Protein AF-A0A7W1GEX9-F1 (afdb_monomer_lite)

Foldseek 3Di:
DDDDDDDDPPPPPPPPVVVVVVVVVVVVVVVVVVVVVVVVVVVVVVVQQAQADPPVVVLVLQLVVCVVPVFGDQAQVRSCVPRVVVQQVVQADPVRQWGHQNRNQKIKGKHWDDDPDCVPDPDATWMKMWIAGHDPCSQVAWIKIWIRGNVDIKIWIAGHDDPVRCVVCPRDHDPVSCVVRVIDIDPPPDPPPPPPPPPDDPDDDDD

Structure (mmCIF, N/CA/C/O backbone):
data_AF-A0A7W1GEX9-F1
#
_entry.id   AF-A0A7W1GEX9-F1
#
loop_
_atom_site.group_PDB
_atom_site.id
_atom_site.type_symbol
_atom_site.label_atom_id
_atom_site.label_alt_id
_atom_site.label_comp_id
_atom_site.label_asym_id
_atom_site.label_entity_id
_atom_site.label_seq_id
_atom_site.pdbx_PDB_ins_code
_atom_site.Cartn_x
_atom_site.Cartn_y
_atom_site.Cartn_z
_atom_site.occupancy
_atom_site.B_iso_or_equiv
_atom_site.auth_seq_id
_atom_site.auth_comp_id
_atom_site.auth_asym_id
_atom_site.auth_atom_id
_atom_site.pdbx_PDB_model_num
ATOM 1 N N . MET A 1 1 ? 51.020 12.427 -91.783 1.00 45.44 1 MET A N 1
ATOM 2 C CA . MET A 1 1 ? 50.507 13.453 -90.849 1.00 45.44 1 MET A CA 1
ATOM 3 C C . MET A 1 1 ? 49.780 12.719 -89.737 1.00 45.44 1 MET A C 1
ATOM 5 O O . MET A 1 1 ? 48.832 12.004 -90.024 1.00 45.44 1 MET A O 1
ATOM 9 N N . LYS A 1 2 ? 50.340 12.752 -88.526 1.00 46.44 2 LYS A N 1
ATOM 10 C CA . LYS A 1 2 ? 50.066 11.820 -87.428 1.00 46.44 2 LYS A CA 1
ATOM 11 C C . LYS A 1 2 ? 49.618 12.657 -86.228 1.00 46.44 2 LYS A C 1
ATOM 13 O O . LYS A 1 2 ? 50.448 13.365 -85.677 1.00 46.44 2 LYS A O 1
ATOM 18 N N . ASN A 1 3 ? 48.337 12.610 -85.871 1.00 50.00 3 ASN A N 1
ATOM 19 C CA . ASN A 1 3 ? 47.807 13.290 -84.687 1.00 50.00 3 ASN A CA 1
ATOM 20 C C . ASN A 1 3 ? 47.161 12.243 -83.771 1.00 50.00 3 ASN A C 1
ATOM 22 O O . ASN A 1 3 ? 45.967 11.975 -83.853 1.00 50.00 3 ASN A O 1
ATOM 26 N N . GLU A 1 4 ? 47.988 11.623 -82.929 1.00 52.72 4 GLU A N 1
ATOM 27 C CA . GLU A 1 4 ? 47.555 10.821 -81.782 1.00 52.72 4 GLU A CA 1
ATOM 28 C C . GLU A 1 4 ? 47.124 11.779 -80.660 1.00 52.72 4 GLU A C 1
ATOM 30 O O . GLU A 1 4 ? 47.953 12.456 -80.053 1.00 52.72 4 GLU A O 1
ATOM 35 N N . GLN A 1 5 ? 45.820 11.865 -80.390 1.00 55.62 5 GLN A N 1
ATOM 36 C CA . GLN A 1 5 ? 45.303 12.497 -79.177 1.00 55.62 5 GLN A CA 1
ATOM 37 C C . GLN A 1 5 ? 45.301 11.469 -78.043 1.00 55.62 5 GLN A C 1
ATOM 39 O O . GLN A 1 5 ? 44.441 10.595 -77.976 1.00 55.62 5 GLN A O 1
ATOM 44 N N . ALA A 1 6 ? 46.270 11.581 -77.135 1.00 50.59 6 ALA A N 1
ATOM 45 C CA . ALA A 1 6 ? 46.283 10.834 -75.886 1.00 50.59 6 ALA A CA 1
ATOM 46 C C . ALA A 1 6 ? 45.314 11.484 -74.881 1.00 50.59 6 ALA A C 1
ATOM 48 O O . ALA A 1 6 ? 45.614 12.513 -74.274 1.00 50.59 6 ALA A O 1
ATOM 49 N N . SER A 1 7 ? 44.139 10.880 -74.694 1.00 52.38 7 SER A N 1
ATOM 50 C CA . SER A 1 7 ? 43.200 11.243 -73.631 1.00 52.38 7 SER A CA 1
ATOM 51 C C . SER A 1 7 ? 43.713 10.725 -72.283 1.00 52.38 7 SER A C 1
ATOM 53 O O . SER A 1 7 ? 43.558 9.551 -71.946 1.00 52.38 7 SER A O 1
ATOM 55 N N . ASN A 1 8 ? 44.340 11.601 -71.501 1.00 48.09 8 ASN A N 1
ATOM 56 C CA . ASN A 1 8 ? 44.839 11.283 -70.167 1.00 48.09 8 ASN A CA 1
ATOM 57 C C . ASN A 1 8 ? 43.752 11.552 -69.109 1.00 48.09 8 ASN A C 1
ATOM 59 O O . ASN A 1 8 ? 43.730 12.598 -68.459 1.00 48.09 8 ASN A O 1
ATOM 63 N N . THR A 1 9 ? 42.810 10.621 -68.938 1.00 54.44 9 THR A N 1
ATOM 64 C CA . THR A 1 9 ? 41.883 10.632 -67.795 1.00 54.44 9 THR A CA 1
ATOM 65 C C . THR A 1 9 ? 42.590 10.092 -66.559 1.00 54.44 9 THR A C 1
ATOM 67 O O . THR A 1 9 ? 42.578 8.895 -66.274 1.00 54.44 9 THR A O 1
ATOM 70 N N . SER A 1 10 ? 43.199 10.997 -65.795 1.00 54.69 10 SER A N 1
ATOM 71 C CA . SER A 1 10 ? 43.702 10.695 -64.459 1.00 5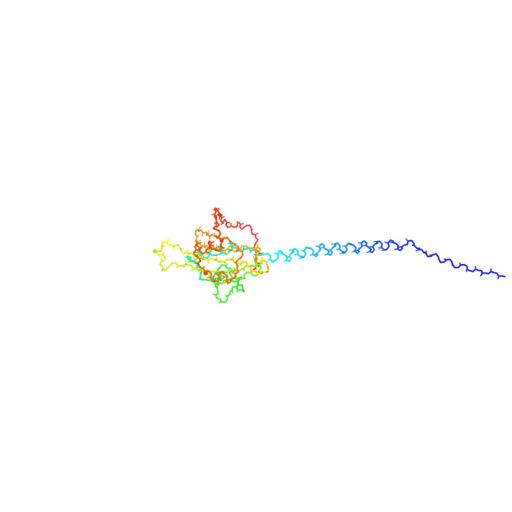4.69 10 SER A CA 1
ATOM 72 C C . SER A 1 10 ? 42.527 10.486 -63.493 1.00 54.69 10 SER A C 1
ATOM 74 O O . SER A 1 10 ? 41.961 11.409 -62.908 1.00 54.69 10 SER A O 1
ATOM 76 N N . THR A 1 11 ? 42.127 9.230 -63.297 1.00 53.31 11 THR A N 1
ATOM 77 C CA . THR A 1 11 ? 41.242 8.851 -62.189 1.00 53.31 11 THR A CA 1
ATOM 78 C C . THR A 1 11 ? 41.937 9.141 -60.860 1.00 53.31 11 THR A C 1
ATOM 80 O O . THR A 1 11 ? 42.777 8.373 -60.388 1.00 53.31 11 THR A O 1
ATOM 83 N N . ARG A 1 12 ? 41.560 10.262 -60.239 1.00 52.25 12 ARG A N 1
ATOM 84 C CA . ARG A 1 12 ? 41.945 10.701 -58.892 1.00 52.25 12 ARG A CA 1
ATOM 85 C C . ARG A 1 12 ? 41.415 9.704 -57.846 1.00 52.25 12 ARG A C 1
ATOM 87 O O . ARG A 1 12 ? 40.383 9.910 -57.213 1.00 52.25 12 ARG A O 1
ATOM 94 N N . ARG A 1 13 ? 42.125 8.585 -57.672 1.00 53.41 13 ARG A N 1
ATOM 95 C CA . ARG A 1 13 ? 41.776 7.448 -56.791 1.00 53.41 13 ARG A CA 1
ATOM 96 C C . ARG A 1 13 ? 42.043 7.696 -55.292 1.00 53.41 13 ARG A C 1
ATOM 98 O O . ARG A 1 13 ? 41.781 6.817 -54.483 1.00 53.41 13 ARG A O 1
ATOM 105 N N . GLY A 1 14 ? 42.518 8.887 -54.907 1.00 53.44 14 GLY A N 1
ATOM 106 C CA . GLY A 1 14 ? 42.921 9.224 -53.528 1.00 53.44 14 GLY A CA 1
ATOM 107 C C . GLY A 1 14 ? 41.835 9.814 -52.611 1.00 53.44 14 GLY A C 1
ATOM 108 O O . GLY A 1 14 ? 42.092 10.020 -51.429 1.00 53.44 14 GLY A O 1
ATOM 109 N N . GLY A 1 15 ? 40.630 10.105 -53.123 1.00 55.69 15 GLY A N 1
ATOM 110 C CA . GLY A 1 15 ? 39.534 10.708 -52.337 1.00 55.69 15 GLY A CA 1
ATOM 111 C C . GLY A 1 15 ? 38.512 9.716 -51.765 1.00 55.69 15 GLY A C 1
ATOM 112 O O . GLY A 1 15 ? 37.769 10.060 -50.851 1.00 55.69 15 GLY A O 1
ATOM 113 N N . ARG A 1 16 ? 38.469 8.479 -52.278 1.00 56.91 16 ARG A N 1
ATOM 114 C CA . ARG A 1 16 ? 37.399 7.514 -51.967 1.00 56.91 16 ARG A CA 1
ATOM 115 C C . ARG A 1 16 ? 37.537 6.859 -50.592 1.00 56.91 16 ARG A C 1
ATOM 117 O O . ARG A 1 16 ? 36.534 6.710 -49.911 1.00 56.91 16 ARG A O 1
ATOM 124 N N . MET A 1 17 ? 38.758 6.552 -50.142 1.00 61.31 17 MET A N 1
ATOM 125 C CA . MET A 1 17 ? 38.950 5.915 -48.829 1.00 61.31 17 MET A CA 1
ATOM 126 C C . MET A 1 17 ? 38.561 6.839 -47.668 1.00 61.31 17 MET A C 1
ATOM 128 O O . MET A 1 17 ? 37.930 6.392 -46.718 1.00 61.31 17 MET A O 1
ATOM 132 N N . LYS A 1 18 ? 38.850 8.145 -47.769 1.00 66.62 18 LYS A N 1
ATOM 133 C CA . LYS A 1 18 ? 38.492 9.131 -46.733 1.00 66.62 18 LYS A CA 1
ATOM 134 C C . LYS A 1 18 ? 36.977 9.238 -46.535 1.00 66.62 18 LYS A C 1
ATOM 136 O O . LYS A 1 18 ? 36.521 9.380 -45.408 1.00 66.62 18 LYS A O 1
ATOM 141 N N . PHE A 1 19 ? 36.208 9.118 -47.618 1.00 76.69 19 PHE A N 1
ATOM 142 C CA . PHE A 1 19 ? 34.748 9.123 -47.558 1.00 76.69 19 PHE A CA 1
ATOM 143 C C . PHE A 1 19 ? 34.198 7.852 -46.901 1.00 76.69 19 PHE A C 1
ATOM 145 O O . PHE A 1 19 ? 33.299 7.933 -46.072 1.00 76.69 19 PHE A O 1
ATOM 152 N N . THR A 1 20 ? 34.775 6.685 -47.202 1.00 80.69 20 THR A N 1
ATOM 153 C CA . THR A 1 20 ? 34.385 5.421 -46.560 1.00 80.69 20 THR A CA 1
ATOM 154 C C . THR A 1 20 ? 34.684 5.428 -45.060 1.00 80.69 20 THR A C 1
ATOM 156 O O . THR A 1 20 ? 33.835 5.014 -44.278 1.00 80.69 20 THR A O 1
ATOM 159 N N . PHE A 1 21 ? 35.837 5.959 -44.636 1.00 85.81 21 PHE A N 1
ATOM 160 C CA . PHE A 1 21 ? 36.149 6.119 -43.209 1.00 85.81 21 PHE A CA 1
ATOM 161 C C . PHE A 1 21 ? 35.215 7.113 -42.514 1.00 85.81 21 PHE A C 1
ATOM 163 O O . PHE A 1 21 ? 34.773 6.844 -41.401 1.00 85.81 21 PHE A O 1
ATOM 170 N N . ALA A 1 22 ? 34.866 8.223 -43.173 1.00 86.44 22 ALA A N 1
ATOM 171 C CA . ALA A 1 22 ? 33.890 9.170 -42.639 1.00 86.44 22 ALA A CA 1
ATOM 172 C C . ALA A 1 22 ? 32.504 8.522 -42.475 1.00 86.44 22 ALA A C 1
ATOM 174 O O . ALA A 1 22 ? 31.898 8.626 -41.412 1.00 86.44 22 ALA A O 1
ATOM 175 N N . ALA A 1 23 ? 32.031 7.787 -43.486 1.00 87.31 23 ALA A N 1
ATOM 176 C CA . ALA A 1 23 ? 30.763 7.063 -43.421 1.00 87.31 23 ALA A CA 1
ATOM 177 C C . ALA A 1 23 ? 30.764 5.979 -42.328 1.00 87.31 23 ALA A C 1
ATOM 179 O O . ALA A 1 23 ? 29.768 5.808 -41.623 1.00 87.31 23 ALA A O 1
ATOM 180 N N . LEU A 1 24 ? 31.888 5.280 -42.144 1.00 91.44 24 LEU A N 1
ATOM 181 C CA . LEU A 1 24 ? 32.047 4.265 -41.105 1.00 91.44 24 LEU A CA 1
ATOM 182 C C . LEU A 1 24 ? 32.060 4.884 -39.702 1.00 91.44 24 LEU A C 1
ATOM 184 O O . LEU A 1 24 ? 31.381 4.376 -38.814 1.00 91.44 24 LEU A O 1
ATOM 188 N N . ALA A 1 25 ? 32.751 6.010 -39.510 1.00 90.44 25 ALA A N 1
ATOM 189 C CA . ALA A 1 25 ? 32.760 6.734 -38.240 1.00 90.44 25 ALA A CA 1
ATOM 190 C C . ALA A 1 25 ? 31.362 7.249 -37.865 1.00 90.44 25 ALA A C 1
ATOM 192 O O . ALA A 1 25 ? 30.933 7.094 -36.724 1.00 90.44 25 ALA A O 1
ATOM 193 N N . VAL A 1 26 ? 30.618 7.799 -38.830 1.00 94.12 26 VAL A N 1
ATOM 194 C CA . VAL A 1 26 ? 29.232 8.244 -38.612 1.00 94.12 26 VAL A CA 1
ATOM 195 C C . VAL A 1 26 ? 28.320 7.064 -38.274 1.00 94.12 26 VAL A C 1
ATOM 197 O O . VAL A 1 26 ? 27.537 7.148 -37.332 1.00 94.12 26 VAL A O 1
ATOM 200 N N . SER A 1 27 ? 28.453 5.944 -38.989 1.00 93.00 27 SER A N 1
ATOM 201 C CA . SER A 1 27 ? 27.667 4.733 -38.714 1.00 93.00 27 SER A CA 1
ATOM 202 C C . SER A 1 27 ? 27.960 4.174 -37.321 1.00 93.00 27 SER A C 1
ATOM 204 O O . SER A 1 27 ? 27.042 3.791 -36.599 1.00 93.00 27 SER A O 1
ATOM 206 N N . PHE A 1 28 ? 29.231 4.180 -36.912 1.00 95.81 28 PHE A N 1
ATOM 207 C CA . PHE A 1 28 ? 29.639 3.754 -35.578 1.00 95.81 28 PHE A CA 1
ATOM 208 C C . PHE A 1 28 ? 29.082 4.678 -34.490 1.00 95.81 28 PHE A C 1
ATOM 210 O O . PHE A 1 28 ? 28.542 4.196 -33.499 1.00 95.81 28 PHE A O 1
ATOM 217 N N . LEU A 1 29 ? 29.137 5.998 -34.691 1.00 95.38 29 LEU A N 1
ATOM 218 C CA . LEU A 1 29 ? 28.550 6.959 -33.756 1.00 95.38 29 LEU A CA 1
ATOM 219 C C . LEU A 1 29 ? 27.041 6.750 -33.605 1.00 95.38 29 LEU A C 1
ATOM 221 O O . LEU A 1 29 ? 26.552 6.691 -32.480 1.00 95.38 29 LEU A O 1
ATOM 225 N N . LEU A 1 30 ? 26.310 6.578 -34.710 1.00 95.25 30 LEU A N 1
ATOM 226 C CA . LEU A 1 30 ? 24.872 6.294 -34.668 1.00 95.25 30 LEU A CA 1
ATOM 227 C C . LEU A 1 30 ? 24.565 5.001 -33.906 1.00 95.25 30 LEU A C 1
ATOM 229 O O . LEU A 1 30 ? 23.626 4.979 -33.113 1.00 95.25 30 LEU A O 1
ATOM 233 N N . LEU A 1 31 ? 25.371 3.953 -34.094 1.00 95.12 31 LEU A N 1
ATOM 234 C CA . LEU A 1 31 ? 25.230 2.703 -33.349 1.00 95.12 31 LEU A CA 1
ATOM 235 C C . LEU A 1 31 ? 25.451 2.918 -31.845 1.00 95.12 31 LEU A C 1
ATOM 237 O O . LEU A 1 31 ? 24.638 2.468 -31.041 1.00 95.12 31 LEU A O 1
ATOM 241 N N . VAL A 1 32 ? 26.501 3.646 -31.456 1.00 95.25 32 VAL A N 1
ATOM 242 C CA . VAL A 1 32 ? 26.771 3.965 -30.045 1.00 95.25 32 VAL A CA 1
ATOM 243 C C . VAL A 1 32 ? 25.613 4.758 -29.434 1.00 95.25 32 VAL A C 1
ATOM 245 O O . VAL A 1 32 ? 25.130 4.397 -28.360 1.00 95.25 32 VAL A O 1
ATOM 248 N N . PHE A 1 33 ? 25.107 5.783 -30.127 1.00 94.38 33 PHE A N 1
ATOM 249 C CA . PHE A 1 33 ? 23.947 6.548 -29.663 1.00 94.38 33 PHE A CA 1
ATOM 250 C C . PHE A 1 33 ? 22.692 5.682 -29.533 1.00 94.38 33 PHE A C 1
ATOM 252 O O . PHE A 1 33 ? 21.990 5.788 -28.529 1.00 94.38 33 PHE A O 1
ATOM 259 N N . ALA A 1 34 ? 22.428 4.799 -30.499 1.00 92.06 34 ALA A N 1
ATOM 260 C CA . ALA A 1 34 ? 21.289 3.888 -30.448 1.00 92.06 34 ALA A CA 1
ATOM 261 C C . ALA A 1 34 ? 21.385 2.914 -29.264 1.00 92.06 34 ALA A C 1
ATOM 263 O O . ALA A 1 34 ? 20.391 2.703 -28.574 1.00 92.06 34 ALA A O 1
ATOM 264 N N . VAL A 1 35 ? 22.573 2.367 -28.983 1.00 91.69 35 VAL A N 1
ATOM 265 C CA . VAL A 1 35 ? 22.795 1.461 -27.843 1.00 91.69 35 VAL A CA 1
ATOM 266 C C . VAL A 1 35 ? 22.613 2.189 -26.511 1.00 91.69 35 VAL A C 1
ATOM 268 O O . VAL A 1 35 ? 21.918 1.679 -25.632 1.00 91.69 35 VAL A O 1
ATOM 271 N N . ILE A 1 36 ? 23.184 3.389 -26.360 1.00 90.94 36 ILE A N 1
ATOM 272 C CA . ILE A 1 36 ? 23.016 4.201 -25.144 1.00 90.94 36 ILE A CA 1
ATOM 273 C C . ILE A 1 36 ? 21.537 4.543 -24.940 1.00 90.94 36 ILE A C 1
ATOM 275 O O . ILE A 1 36 ? 21.015 4.385 -23.837 1.00 90.94 36 ILE A O 1
ATOM 279 N N . TYR A 1 37 ? 20.845 4.959 -26.003 1.00 90.12 37 TYR A N 1
ATOM 280 C CA . TYR A 1 37 ? 19.427 5.295 -25.941 1.00 90.12 37 TYR A CA 1
ATOM 281 C C . TYR A 1 37 ? 18.558 4.078 -25.602 1.00 90.12 37 TYR A C 1
ATOM 283 O O . TYR A 1 37 ? 17.702 4.167 -24.725 1.00 90.12 37 TYR A O 1
ATOM 291 N N . ALA A 1 38 ? 18.807 2.926 -26.232 1.00 84.25 38 ALA A N 1
ATOM 292 C CA . ALA A 1 38 ? 18.082 1.690 -25.952 1.00 84.25 38 ALA A CA 1
ATOM 293 C C . ALA A 1 38 ? 18.290 1.215 -24.504 1.00 84.25 38 ALA A C 1
ATOM 295 O O . ALA A 1 38 ? 17.323 0.835 -23.848 1.00 84.25 38 ALA A O 1
ATOM 296 N N . SER A 1 39 ? 19.521 1.296 -23.987 1.00 83.69 39 SER A N 1
ATOM 297 C CA . SER A 1 39 ? 19.856 0.956 -22.595 1.00 83.69 39 SER A CA 1
ATOM 298 C C . SER A 1 39 ? 19.200 1.903 -21.583 1.00 83.69 39 SER A C 1
ATOM 300 O O . SER A 1 39 ? 18.666 1.483 -20.554 1.00 83.69 39 SER A O 1
ATOM 302 N N . TRP A 1 40 ? 19.177 3.201 -21.886 1.00 82.00 40 TRP A N 1
ATOM 303 C CA . TRP A 1 40 ? 18.502 4.180 -21.041 1.00 82.00 40 TRP A CA 1
ATOM 304 C C . TRP A 1 40 ? 16.982 3.980 -21.042 1.00 82.00 40 TRP A C 1
ATOM 306 O O . TRP A 1 40 ? 16.343 4.029 -19.988 1.00 82.00 40 TRP A O 1
ATOM 316 N N . GLN A 1 41 ? 16.404 3.687 -22.209 1.00 80.94 41 GLN A N 1
ATOM 317 C CA . GLN A 1 41 ? 14.974 3.432 -22.348 1.00 80.94 41 GLN A CA 1
ATOM 318 C C . GLN A 1 41 ? 14.551 2.128 -21.655 1.00 80.94 41 GLN A C 1
ATOM 320 O O . GLN A 1 41 ? 13.514 2.108 -20.991 1.00 80.94 41 GLN A O 1
ATOM 325 N N . SER A 1 42 ? 15.349 1.058 -21.752 1.00 71.81 42 SER A N 1
ATOM 326 C CA . SER A 1 42 ? 15.080 -0.199 -21.041 1.00 71.81 42 SER A CA 1
ATOM 327 C C . SER A 1 42 ? 15.218 -0.040 -19.527 1.00 71.81 42 SER A C 1
ATOM 329 O O . SER A 1 42 ? 14.406 -0.596 -18.785 1.00 71.81 42 SER A O 1
ATOM 331 N N . SER A 1 43 ? 16.172 0.772 -19.062 1.00 70.81 43 SER A N 1
ATOM 332 C CA . SER A 1 43 ? 16.311 1.102 -17.639 1.00 70.81 43 SER A CA 1
ATOM 333 C C . SER A 1 43 ? 15.081 1.851 -17.123 1.00 70.81 43 SER A C 1
ATOM 335 O O . SER A 1 43 ? 14.505 1.445 -16.119 1.00 70.81 43 SER A O 1
ATOM 337 N N . ARG A 1 44 ? 14.587 2.857 -17.859 1.00 71.19 44 ARG A N 1
ATOM 338 C CA . ARG A 1 44 ? 13.350 3.574 -17.491 1.00 71.19 44 ARG A CA 1
ATOM 339 C C . ARG A 1 44 ? 12.116 2.678 -17.481 1.00 71.19 44 ARG A C 1
ATOM 341 O O . ARG A 1 44 ? 11.280 2.803 -16.591 1.00 71.19 44 ARG A O 1
ATOM 348 N N . ALA A 1 45 ? 11.999 1.775 -18.452 1.00 65.81 45 ALA A N 1
ATOM 349 C CA . ALA A 1 45 ? 10.913 0.799 -18.476 1.00 65.81 45 ALA A CA 1
ATOM 350 C C . ALA A 1 45 ? 10.997 -0.168 -17.280 1.00 65.81 45 ALA A C 1
ATOM 352 O O . ALA A 1 45 ? 9.981 -0.514 -16.685 1.00 65.81 45 ALA A O 1
ATOM 353 N N . SER A 1 46 ? 12.213 -0.556 -16.888 1.00 61.34 46 SER A N 1
ATOM 354 C CA . SER A 1 46 ? 12.449 -1.438 -15.741 1.00 61.34 46 SER A CA 1
ATOM 355 C C . SER A 1 46 ? 12.139 -0.755 -14.409 1.00 61.34 46 SER A C 1
ATOM 357 O O . SER A 1 46 ? 11.581 -1.401 -13.522 1.00 61.34 46 SER A O 1
ATOM 359 N N . GLU A 1 47 ? 12.463 0.535 -14.280 1.00 64.81 47 GLU A N 1
ATOM 360 C CA . GLU A 1 47 ? 12.149 1.361 -13.108 1.00 64.81 47 GLU A CA 1
ATOM 361 C C . GLU A 1 47 ? 10.644 1.621 -12.965 1.00 64.81 47 GLU A C 1
ATOM 363 O O . GLU A 1 47 ? 10.121 1.546 -11.857 1.00 64.81 47 GLU A O 1
ATOM 368 N N . ALA A 1 48 ? 9.926 1.855 -14.069 1.00 62.72 48 ALA A N 1
ATOM 369 C CA . ALA A 1 48 ? 8.476 2.080 -14.046 1.00 62.72 48 ALA A CA 1
ATOM 370 C C . ALA A 1 48 ? 7.676 0.856 -13.556 1.00 62.72 48 ALA A C 1
ATOM 372 O O . ALA A 1 48 ? 6.576 0.998 -13.025 1.00 62.72 48 ALA A O 1
ATOM 373 N N . ASN A 1 49 ? 8.238 -0.343 -13.715 1.00 66.56 49 ASN A N 1
ATOM 374 C CA . ASN A 1 49 ? 7.619 -1.596 -13.288 1.00 66.56 49 ASN A CA 1
ATOM 375 C C . ASN A 1 49 ? 8.040 -2.024 -11.878 1.00 66.56 49 ASN A C 1
ATOM 377 O O . ASN A 1 49 ? 7.569 -3.057 -11.400 1.00 66.56 49 ASN A O 1
ATOM 381 N N . LEU A 1 50 ? 8.931 -1.278 -11.211 1.00 69.94 50 LEU A N 1
ATOM 382 C CA . LEU A 1 50 ? 9.285 -1.579 -9.831 1.00 69.94 50 LEU A CA 1
ATOM 383 C C . LEU A 1 50 ? 8.121 -1.188 -8.910 1.00 69.94 50 LEU A C 1
ATOM 385 O O . LEU A 1 50 ? 7.683 -0.036 -8.916 1.00 69.94 50 LEU A O 1
ATOM 389 N N . PRO A 1 51 ? 7.607 -2.125 -8.106 1.00 70.75 51 PRO A N 1
ATOM 390 C CA . PRO A 1 51 ? 6.589 -1.815 -7.118 1.00 70.75 51 PRO A CA 1
ATOM 391 C C . PRO A 1 51 ? 7.177 -0.935 -6.009 1.00 70.75 51 PRO A C 1
ATOM 393 O O . PRO A 1 51 ? 8.043 -1.367 -5.246 1.00 70.75 51 PRO A O 1
ATOM 396 N N . VAL A 1 52 ? 6.670 0.298 -5.898 1.00 73.44 52 VAL A N 1
ATOM 397 C CA . VAL A 1 52 ? 7.068 1.274 -4.871 1.00 73.44 52 VAL A CA 1
ATOM 398 C C . VAL A 1 52 ? 5.934 1.446 -3.857 1.00 73.44 52 VAL A C 1
ATOM 400 O O . VAL A 1 52 ? 4.837 1.877 -4.216 1.00 73.44 52 VAL A O 1
ATOM 403 N N . PRO A 1 53 ? 6.157 1.139 -2.572 1.00 75.94 53 PRO A N 1
ATOM 404 C CA . PRO A 1 53 ? 5.086 1.149 -1.588 1.00 75.94 53 PRO A CA 1
ATOM 405 C C . PRO A 1 53 ? 4.764 2.588 -1.113 1.00 75.94 53 PRO A C 1
ATOM 407 O O . PRO A 1 53 ? 5.553 3.227 -0.424 1.00 75.94 53 PRO A O 1
ATOM 410 N N . ALA A 1 54 ? 3.567 3.111 -1.418 1.00 79.31 54 ALA A N 1
ATOM 411 C CA . ALA A 1 54 ? 3.099 4.464 -1.043 1.00 79.31 54 ALA A CA 1
ATOM 412 C C . ALA A 1 54 ? 2.494 4.552 0.382 1.00 79.31 54 ALA A C 1
ATOM 414 O O . ALA A 1 54 ? 1.446 5.159 0.622 1.00 79.31 54 ALA A O 1
ATOM 415 N N . MET A 1 55 ? 3.151 3.910 1.341 1.00 76.62 55 MET A N 1
ATOM 416 C CA . MET A 1 55 ? 2.562 3.498 2.626 1.00 76.62 55 MET A CA 1
ATOM 417 C C . MET A 1 55 ? 2.448 4.633 3.619 1.00 76.62 55 MET A C 1
ATOM 419 O O . MET A 1 55 ? 1.396 4.854 4.219 1.00 76.62 55 MET A O 1
ATOM 423 N N . GLU A 1 56 ? 3.528 5.397 3.740 1.00 79.94 56 GLU A N 1
ATOM 424 C CA . GLU A 1 56 ? 3.606 6.548 4.630 1.00 79.94 56 GLU A CA 1
ATOM 425 C C . GLU A 1 56 ? 2.543 7.586 4.275 1.00 79.94 56 GLU A C 1
ATOM 427 O O . GLU A 1 56 ? 1.894 8.134 5.161 1.00 79.94 56 GLU A O 1
ATOM 432 N N . GLN A 1 57 ? 2.288 7.793 2.979 1.00 83.25 57 GLN A N 1
ATOM 433 C CA . GLN A 1 57 ? 1.276 8.737 2.507 1.00 83.25 57 GLN A CA 1
ATOM 434 C C . GLN A 1 57 ? -0.142 8.302 2.897 1.00 83.25 57 GLN A C 1
ATOM 436 O O . GLN A 1 57 ? -0.944 9.137 3.317 1.00 83.25 57 GLN A O 1
ATOM 441 N N . ILE A 1 58 ? -0.463 7.008 2.775 1.00 86.56 58 ILE A N 1
ATOM 442 C CA . ILE A 1 58 ? -1.785 6.483 3.143 1.00 86.56 58 ILE A CA 1
ATOM 443 C C . ILE A 1 58 ? -1.964 6.526 4.663 1.00 86.56 58 ILE A C 1
ATOM 445 O O . ILE A 1 58 ? -2.992 7.004 5.146 1.00 86.56 58 ILE A O 1
ATOM 449 N N . ALA A 1 59 ? -0.961 6.089 5.427 1.00 85.75 59 ALA A N 1
ATOM 450 C CA . ALA A 1 59 ? -1.009 6.131 6.885 1.00 85.75 59 ALA A CA 1
ATOM 451 C C . ALA A 1 59 ? -1.131 7.572 7.408 1.00 85.75 59 ALA A C 1
ATOM 453 O O . ALA A 1 59 ? -1.942 7.840 8.300 1.00 85.75 59 ALA A O 1
ATOM 454 N N . LEU A 1 60 ? -0.387 8.514 6.819 1.00 86.81 60 LEU A N 1
ATOM 455 C CA . LEU A 1 60 ? -0.488 9.937 7.135 1.00 86.81 60 LEU A CA 1
ATOM 456 C C . LEU A 1 60 ? -1.887 10.468 6.816 1.00 86.81 60 LEU A C 1
ATOM 458 O O . LEU A 1 60 ? -2.501 11.087 7.679 1.00 86.81 60 LEU A O 1
ATOM 462 N N . ALA A 1 61 ? -2.424 10.171 5.630 1.00 87.12 61 ALA A N 1
ATOM 463 C CA . ALA A 1 61 ? -3.760 10.607 5.236 1.00 87.12 61 ALA A CA 1
ATOM 464 C C . ALA A 1 61 ? -4.842 10.101 6.202 1.00 87.12 61 ALA A C 1
ATOM 466 O O . ALA A 1 61 ? -5.719 10.868 6.603 1.00 87.12 61 ALA A O 1
ATOM 467 N N . LEU A 1 62 ? -4.757 8.840 6.634 1.00 88.75 62 LEU A N 1
ATOM 468 C CA . LEU A 1 62 ? -5.684 8.266 7.612 1.00 88.75 62 LEU A CA 1
ATOM 469 C C . LEU A 1 62 ? -5.580 8.934 8.982 1.00 88.75 62 LEU A C 1
ATOM 471 O O . LEU A 1 62 ? -6.603 9.203 9.613 1.00 88.75 62 LEU A O 1
ATOM 475 N N . ARG A 1 63 ? -4.364 9.249 9.437 1.00 87.38 63 ARG A N 1
ATOM 476 C CA . ARG A 1 63 ? -4.171 10.012 10.676 1.00 87.38 63 ARG A CA 1
ATOM 477 C C . ARG A 1 63 ? -4.715 11.427 10.542 1.00 87.38 63 ARG A C 1
ATOM 479 O O . ARG A 1 63 ? -5.421 11.876 11.437 1.00 87.38 63 ARG A O 1
ATOM 486 N N . THR A 1 64 ? -4.448 12.115 9.435 1.00 87.50 64 THR A N 1
ATOM 487 C CA . THR A 1 64 ? -5.002 13.447 9.158 1.00 87.50 64 THR A CA 1
ATOM 488 C C . THR A 1 64 ? -6.527 13.421 9.181 1.00 87.50 64 THR A C 1
ATOM 490 O O . THR A 1 64 ? -7.138 14.270 9.827 1.00 87.50 64 THR A O 1
ATOM 493 N N . PHE A 1 65 ? -7.145 12.414 8.562 1.00 88.19 65 PHE A N 1
ATOM 494 C CA . PHE A 1 65 ? -8.592 12.223 8.610 1.00 88.19 65 PHE A CA 1
ATOM 495 C C . PHE A 1 65 ? -9.091 12.037 10.050 1.00 88.19 65 PHE A C 1
ATOM 497 O O . PHE A 1 65 ? -10.054 12.686 10.465 1.00 88.19 65 PHE A O 1
ATOM 504 N N . HIS A 1 66 ? -8.411 11.201 10.837 1.00 87.31 66 HIS A N 1
ATOM 505 C CA . HIS A 1 66 ? -8.752 10.992 12.241 1.00 87.31 66 HIS A CA 1
ATOM 506 C C . HIS A 1 66 ? -8.609 12.273 13.069 1.00 87.31 66 HIS A C 1
ATOM 508 O O . HIS A 1 66 ? -9.479 12.580 13.878 1.00 87.31 66 HIS A O 1
ATOM 514 N N . HIS A 1 67 ? -7.553 13.058 12.858 1.00 86.75 67 HIS A N 1
ATOM 515 C CA . HIS A 1 67 ? -7.371 14.341 13.539 1.00 86.75 67 HIS A CA 1
ATOM 516 C C . HIS A 1 67 ? -8.468 15.355 13.192 1.00 86.75 67 HIS A C 1
ATOM 518 O O . HIS A 1 67 ? -8.867 16.126 14.058 1.00 86.75 67 HIS A O 1
ATOM 524 N N . GLN A 1 68 ? -8.976 15.344 11.957 1.00 87.50 68 GLN A N 1
ATOM 525 C CA . GLN A 1 68 ? -10.038 16.256 11.521 1.00 87.50 68 GLN A CA 1
ATOM 526 C C . GLN A 1 68 ? -11.434 15.843 12.004 1.00 87.50 68 GLN A C 1
ATOM 528 O O . GLN A 1 68 ? -12.294 16.699 12.186 1.00 87.50 68 GLN A O 1
ATOM 533 N N . THR A 1 69 ? -11.689 14.543 12.163 1.00 85.44 69 THR A N 1
ATOM 534 C CA . THR A 1 69 ? -13.056 14.012 12.323 1.00 85.44 69 THR A CA 1
ATOM 535 C C . THR A 1 69 ? -13.286 13.262 13.631 1.00 85.44 69 THR A C 1
ATOM 537 O O . THR A 1 69 ? -14.426 12.937 13.953 1.00 85.44 69 THR A O 1
ATOM 540 N N . GLY A 1 70 ? -12.219 12.954 14.370 1.00 83.69 70 GLY A N 1
ATOM 541 C CA . GLY A 1 70 ? -12.262 12.130 15.577 1.00 83.69 70 GLY A CA 1
ATOM 542 C C . GLY A 1 70 ? -12.505 10.639 15.320 1.00 83.69 70 GLY A C 1
ATOM 543 O O . GLY A 1 70 ? -12.679 9.890 16.278 1.00 83.69 70 GLY A O 1
ATOM 544 N N . ARG A 1 71 ? -12.534 10.190 14.057 1.00 87.38 71 ARG A N 1
ATOM 545 C CA . ARG A 1 71 ? -12.732 8.781 13.685 1.00 87.38 71 ARG A CA 1
ATOM 546 C C . ARG A 1 71 ? -11.925 8.390 12.454 1.00 87.38 71 ARG A C 1
ATOM 548 O O . ARG A 1 71 ? -11.500 9.242 11.685 1.00 87.38 71 ARG A O 1
ATOM 555 N N . PHE A 1 72 ? -11.747 7.093 12.230 1.00 89.12 72 PHE A N 1
ATOM 556 C CA . PHE A 1 72 ? -11.241 6.606 10.946 1.00 89.12 72 PHE A CA 1
ATOM 557 C C . PHE A 1 72 ? -12.338 6.653 9.867 1.00 89.12 72 PHE A C 1
ATOM 559 O O . PHE A 1 72 ? -13.532 6.628 10.202 1.00 89.12 72 PHE A O 1
ATOM 566 N N . PRO A 1 73 ? -11.959 6.770 8.581 1.00 89.25 73 PRO A N 1
ATOM 567 C CA . PRO A 1 73 ? -12.928 6.727 7.494 1.00 89.25 73 PRO A CA 1
ATOM 568 C C . PRO A 1 73 ? -13.550 5.330 7.390 1.00 89.25 73 PRO A C 1
ATOM 570 O O . PRO A 1 73 ? -12.933 4.350 7.806 1.00 89.25 73 PRO A O 1
ATOM 573 N N . SER A 1 74 ? -14.760 5.217 6.843 1.00 87.12 74 SER A N 1
ATOM 574 C CA . SER A 1 74 ? -15.373 3.902 6.583 1.00 87.12 74 SER A CA 1
ATOM 575 C C . SER A 1 74 ? -14.717 3.168 5.412 1.00 87.12 74 SER A C 1
ATOM 577 O O . SER A 1 74 ? -14.664 1.938 5.397 1.00 87.12 74 SER A O 1
ATOM 579 N N . ASP A 1 75 ? -14.209 3.925 4.441 1.00 89.88 75 ASP A N 1
ATOM 580 C CA . ASP A 1 75 ? -13.629 3.436 3.194 1.00 89.88 75 ASP A CA 1
ATOM 581 C C . ASP A 1 75 ? -12.644 4.464 2.588 1.00 89.88 75 ASP A C 1
ATOM 583 O O . ASP A 1 75 ? -12.471 5.578 3.094 1.00 89.88 75 ASP A O 1
ATOM 587 N N . PHE A 1 76 ? -11.979 4.109 1.483 1.00 89.31 76 PHE A N 1
ATOM 588 C CA . PHE A 1 76 ? -11.078 5.032 0.788 1.00 89.31 76 PHE A CA 1
ATOM 589 C C . PHE A 1 76 ? -11.807 6.177 0.077 1.00 89.31 76 PHE A C 1
ATOM 591 O O . PHE A 1 76 ? -11.162 7.178 -0.238 1.00 89.31 76 PHE A O 1
ATOM 598 N N . ARG A 1 77 ? -13.118 6.084 -0.189 1.00 89.50 77 ARG A N 1
ATOM 599 C CA . ARG A 1 77 ? -13.866 7.172 -0.844 1.00 89.50 77 ARG A CA 1
ATOM 600 C C . ARG A 1 77 ? -14.007 8.350 0.091 1.00 89.50 77 ARG A C 1
ATOM 602 O O . ARG A 1 77 ? -13.727 9.475 -0.311 1.00 89.50 77 ARG A O 1
ATOM 609 N N . GLU A 1 78 ? -14.351 8.080 1.341 1.00 89.75 78 GLU A N 1
ATOM 610 C CA . GLU A 1 78 ? -14.463 9.113 2.360 1.00 89.75 78 GLU A CA 1
ATOM 611 C C . GLU A 1 78 ? -13.114 9.818 2.588 1.00 89.75 78 GLU A C 1
ATOM 613 O O . GLU A 1 78 ? -13.035 11.050 2.668 1.00 89.75 78 GLU A O 1
ATOM 618 N N . LEU A 1 79 ? -12.025 9.040 2.604 1.00 88.00 79 LEU A N 1
ATOM 619 C CA . LEU A 1 79 ? -10.668 9.581 2.656 1.00 88.00 79 LEU A CA 1
ATOM 620 C C . LEU A 1 79 ? -10.345 10.430 1.415 1.00 88.00 79 LEU A C 1
ATOM 622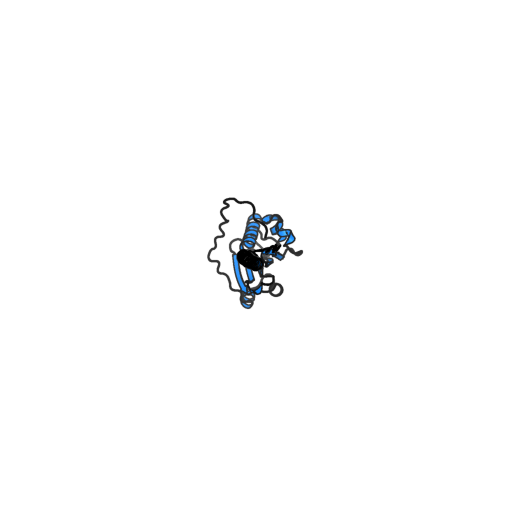 O O . LEU A 1 79 ? -9.767 11.515 1.528 1.00 88.00 79 LEU A O 1
ATOM 626 N N . ASN A 1 80 ? -10.740 9.956 0.234 1.00 87.69 80 ASN A N 1
ATOM 627 C CA . ASN A 1 80 ? -10.512 10.639 -1.030 1.00 87.69 80 ASN A CA 1
ATOM 628 C C . ASN A 1 80 ? -11.265 11.965 -1.120 1.00 87.69 80 ASN A C 1
ATOM 630 O O . ASN A 1 80 ? -10.714 12.940 -1.619 1.00 87.69 80 ASN A O 1
ATOM 634 N N . GLU A 1 81 ? -12.491 12.041 -0.615 1.00 88.06 81 GLU A N 1
ATOM 635 C CA . GLU A 1 81 ? -13.276 13.274 -0.624 1.00 88.06 81 GLU A CA 1
ATOM 636 C C . GLU A 1 81 ? -12.696 14.340 0.307 1.00 88.06 81 GLU A C 1
ATOM 638 O O . GLU A 1 81 ? -12.582 15.499 -0.095 1.00 88.06 81 GLU A O 1
ATOM 643 N N . ARG A 1 82 ? -12.294 13.959 1.527 1.00 86.62 82 ARG A N 1
ATOM 644 C CA . ARG A 1 82 ? -11.857 14.930 2.544 1.00 86.62 82 ARG A CA 1
ATOM 645 C C . ARG A 1 82 ? -10.373 15.266 2.495 1.00 86.62 82 ARG A C 1
ATOM 647 O O . ARG A 1 82 ? -10.015 16.435 2.612 1.00 86.62 82 ARG A O 1
ATOM 654 N N . VAL A 1 83 ? -9.510 14.264 2.334 1.00 87.56 83 VAL A N 1
ATOM 655 C CA . VAL A 1 83 ? -8.052 14.451 2.424 1.00 87.56 83 VAL A CA 1
ATOM 656 C C . VAL A 1 83 ? -7.432 14.581 1.039 1.00 87.56 83 VAL A C 1
ATOM 658 O O . VAL A 1 83 ? -6.675 15.519 0.800 1.00 87.56 83 VAL A O 1
ATOM 661 N N . TRP A 1 84 ? -7.780 13.693 0.103 1.00 84.81 84 TRP A N 1
ATOM 662 C CA . TRP A 1 84 ? -7.192 13.712 -1.246 1.00 84.81 84 TRP A CA 1
ATOM 663 C C . TRP A 1 84 ? -7.950 14.572 -2.262 1.00 84.81 84 TRP A C 1
ATOM 665 O O . TRP A 1 84 ? -7.534 14.646 -3.415 1.00 84.81 84 TRP A O 1
ATOM 675 N N . ARG A 1 85 ? -9.041 15.238 -1.861 1.00 86.12 85 ARG A N 1
ATOM 676 C CA . ARG A 1 85 ? -9.829 16.153 -2.708 1.00 86.12 85 ARG A CA 1
ATOM 677 C C . ARG A 1 85 ? -10.198 15.555 -4.075 1.00 86.12 85 ARG A C 1
ATOM 679 O O . ARG A 1 85 ? -10.081 16.214 -5.103 1.00 86.12 85 ARG A O 1
ATOM 686 N N . ARG A 1 86 ? -10.643 14.297 -4.081 1.00 83.19 86 ARG A N 1
ATOM 687 C CA . ARG A 1 86 ? -11.041 13.510 -5.263 1.00 83.19 86 ARG A CA 1
ATOM 688 C C . ARG A 1 86 ? -9.919 13.153 -6.245 1.00 83.19 86 ARG A C 1
ATOM 690 O O . ARG A 1 86 ? -10.216 12.596 -7.303 1.00 83.19 86 ARG A O 1
ATOM 697 N N . ALA A 1 87 ? -8.652 13.377 -5.897 1.00 83.19 87 ALA A N 1
ATOM 698 C CA . ALA A 1 87 ? -7.519 13.064 -6.769 1.00 83.19 87 ALA A CA 1
ATOM 699 C C . ALA A 1 87 ? -7.400 11.568 -7.120 1.00 83.19 87 ALA A C 1
ATOM 701 O O . ALA A 1 87 ? -6.895 11.236 -8.186 1.00 83.19 87 ALA A O 1
ATOM 702 N N . ARG A 1 88 ? -7.889 10.660 -6.260 1.00 81.94 88 ARG A N 1
ATOM 703 C CA . ARG A 1 88 ? -7.731 9.200 -6.423 1.00 81.94 88 ARG A CA 1
ATOM 704 C C . ARG A 1 88 ? -9.019 8.470 -6.799 1.00 81.94 88 ARG A C 1
ATOM 706 O O . ARG A 1 88 ? -9.123 7.261 -6.637 1.00 81.94 88 ARG A O 1
ATOM 713 N N . THR A 1 89 ? -10.013 9.185 -7.322 1.00 81.75 89 THR A N 1
ATOM 714 C CA . THR A 1 89 ? -11.348 8.617 -7.596 1.00 81.75 89 THR A CA 1
ATOM 715 C C . THR A 1 89 ? -11.306 7.430 -8.566 1.00 81.75 89 THR A C 1
ATOM 717 O O . THR A 1 89 ? -12.009 6.452 -8.351 1.00 81.75 89 THR A O 1
ATOM 720 N N . GLN A 1 90 ? -10.447 7.480 -9.589 1.00 84.31 90 GLN A N 1
ATOM 721 C CA . GLN A 1 90 ? -10.306 6.409 -10.588 1.00 84.31 90 GLN A CA 1
ATOM 722 C C . GLN A 1 90 ? -9.546 5.179 -10.068 1.00 84.31 90 GLN A C 1
ATOM 724 O O . GLN A 1 90 ? -9.665 4.098 -10.634 1.00 84.31 90 GLN A O 1
ATOM 729 N N . GLN A 1 91 ? -8.765 5.340 -8.998 1.00 86.25 91 GLN A N 1
ATOM 730 C CA . GLN A 1 91 ? -7.959 4.276 -8.394 1.00 86.25 91 GLN A CA 1
ATOM 731 C C . GLN A 1 91 ? -8.752 3.483 -7.346 1.00 86.25 91 GLN A C 1
ATOM 733 O O . GLN A 1 91 ? -8.316 2.417 -6.912 1.00 86.25 91 GLN A O 1
ATOM 738 N N . ILE A 1 92 ? -9.902 4.003 -6.907 1.00 87.75 92 ILE A N 1
ATOM 739 C CA . ILE A 1 92 ? -10.734 3.388 -5.876 1.00 87.75 92 ILE A CA 1
ATOM 740 C C . ILE A 1 92 ? -11.767 2.482 -6.534 1.00 87.75 92 ILE A C 1
ATOM 742 O O . ILE A 1 92 ? -12.496 2.872 -7.442 1.00 87.75 92 ILE A O 1
ATOM 746 N N . SER A 1 93 ? -11.844 1.260 -6.032 1.00 87.12 93 SER A N 1
ATOM 747 C CA . SER A 1 93 ? -12.774 0.248 -6.515 1.00 87.12 93 SER A CA 1
ATOM 748 C C . SER A 1 93 ? -14.247 0.603 -6.205 1.00 87.12 93 SER A C 1
ATOM 750 O O . SER A 1 93 ? -14.533 1.409 -5.307 1.00 87.12 93 SER A O 1
ATOM 752 N N . PRO A 1 94 ? -15.225 0.009 -6.920 1.00 85.50 94 PRO A N 1
ATOM 753 C CA . PRO A 1 94 ? -16.657 0.211 -6.679 1.00 85.50 94 PRO A CA 1
ATOM 754 C C . PRO A 1 94 ? -17.142 -0.116 -5.255 1.00 85.50 94 PRO A C 1
ATOM 756 O O . PRO A 1 94 ? -18.174 0.401 -4.830 1.00 85.50 94 PRO A O 1
ATOM 759 N N . ASP A 1 95 ? -16.401 -0.930 -4.509 1.00 84.88 95 ASP A N 1
ATOM 760 C CA . ASP A 1 95 ? -16.657 -1.256 -3.100 1.00 84.88 95 ASP A CA 1
ATOM 761 C C . ASP A 1 95 ? -16.099 -0.209 -2.117 1.00 84.88 95 ASP A C 1
ATOM 763 O O . ASP A 1 95 ? -16.412 -0.253 -0.930 1.00 84.88 95 ASP A O 1
ATOM 767 N N . GLY A 1 96 ? -15.249 0.714 -2.578 1.00 84.19 96 GLY A N 1
ATOM 768 C CA . GLY A 1 96 ? -14.614 1.756 -1.766 1.00 84.19 96 GLY A CA 1
ATOM 769 C C . GLY A 1 96 ? -13.521 1.263 -0.810 1.00 84.19 96 GLY A C 1
ATOM 770 O O . GLY A 1 96 ? -12.698 2.060 -0.368 1.00 84.19 96 GLY A O 1
ATOM 771 N N . LYS A 1 97 ? -13.459 -0.036 -0.505 1.00 87.25 97 LYS A N 1
ATOM 772 C CA . LYS A 1 97 ? -12.491 -0.631 0.438 1.00 87.25 97 LYS A CA 1
ATOM 773 C C . LYS A 1 97 ? -11.112 -0.843 -0.161 1.00 87.25 97 LYS A C 1
ATOM 775 O O . LYS A 1 97 ? -10.160 -1.155 0.548 1.00 87.25 97 LYS A O 1
ATOM 780 N N . THR A 1 98 ? -11.015 -0.677 -1.467 1.00 89.12 98 THR A N 1
ATOM 781 C CA . THR A 1 98 ? -9.872 -1.100 -2.241 1.00 89.12 98 THR A CA 1
ATOM 782 C C . THR A 1 98 ? -9.327 0.059 -3.074 1.00 89.12 98 THR A C 1
ATOM 784 O O . THR A 1 98 ? -10.094 0.755 -3.741 1.00 89.12 98 THR A O 1
ATOM 787 N N . LEU A 1 99 ? -8.007 0.243 -3.058 1.00 89.25 99 LEU A N 1
ATOM 788 C CA . LEU A 1 99 ? -7.286 1.250 -3.837 1.00 89.25 99 LEU A CA 1
ATOM 789 C C . LEU A 1 99 ? -6.205 0.555 -4.679 1.00 89.25 99 LEU A C 1
ATOM 791 O O . LEU A 1 99 ? -5.341 -0.138 -4.150 1.00 89.25 99 LEU A O 1
ATOM 795 N N . THR A 1 100 ? -6.249 0.740 -5.994 1.00 87.94 100 THR A N 1
ATOM 796 C CA . THR A 1 100 ? -5.250 0.210 -6.932 1.00 87.94 100 THR A CA 1
ATOM 797 C C . THR A 1 100 ? -4.405 1.365 -7.445 1.00 87.94 100 THR A C 1
ATOM 799 O O . THR A 1 100 ? -4.870 2.180 -8.241 1.00 87.94 100 THR A O 1
ATOM 802 N N . ALA A 1 101 ? -3.167 1.455 -6.969 1.00 83.56 101 ALA A N 1
ATOM 803 C CA . ALA A 1 101 ? -2.233 2.490 -7.383 1.00 83.56 101 ALA A CA 1
ATOM 804 C C . ALA A 1 101 ? -1.412 1.969 -8.569 1.00 83.56 101 ALA A C 1
ATOM 806 O O . ALA A 1 101 ? -0.366 1.347 -8.396 1.00 83.56 101 ALA A O 1
ATOM 807 N N . ALA A 1 102 ? -1.922 2.199 -9.782 1.00 75.19 102 ALA A N 1
ATOM 808 C CA . ALA A 1 102 ? -1.331 1.673 -11.013 1.00 75.19 102 ALA A CA 1
ATOM 809 C C . ALA A 1 102 ? 0.123 2.126 -11.220 1.00 75.19 102 ALA A C 1
ATOM 811 O O . ALA A 1 102 ? 0.949 1.317 -11.614 1.00 75.19 102 ALA A O 1
ATOM 812 N N . GLN A 1 103 ? 0.469 3.378 -10.897 1.00 73.31 103 GLN A N 1
ATOM 813 C CA . GLN A 1 103 ? 1.847 3.858 -11.071 1.00 73.31 103 GLN A CA 1
ATOM 814 C C . GLN A 1 103 ? 2.812 3.331 -10.013 1.00 73.31 103 GLN A C 1
ATOM 816 O O . GLN A 1 103 ? 4.015 3.302 -10.239 1.00 73.31 103 GLN A O 1
ATOM 821 N N . SER A 1 104 ? 2.302 2.927 -8.849 1.00 77.06 104 SER A N 1
ATOM 822 C CA . SER A 1 104 ? 3.135 2.373 -7.790 1.00 77.06 104 SER A CA 1
ATOM 823 C C . SER A 1 104 ? 3.180 0.845 -7.839 1.00 77.06 104 SER A C 1
ATOM 825 O O . SER A 1 104 ? 3.905 0.251 -7.052 1.00 77.06 104 SER A O 1
ATOM 827 N N . ASN A 1 105 ? 2.417 0.206 -8.739 1.00 86.31 105 ASN A N 1
ATOM 828 C CA . ASN A 1 105 ? 2.261 -1.246 -8.843 1.00 86.31 105 ASN A CA 1
ATOM 829 C C . ASN A 1 105 ? 1.920 -1.902 -7.492 1.00 86.31 105 ASN A C 1
ATOM 831 O O . ASN A 1 105 ? 2.401 -2.985 -7.161 1.00 86.31 105 ASN A O 1
ATOM 835 N N . TYR A 1 106 ? 1.077 -1.231 -6.699 1.00 88.75 106 TYR A N 1
ATOM 836 C CA . TYR A 1 106 ? 0.576 -1.752 -5.429 1.00 88.75 106 TYR A CA 1
ATOM 837 C C . TYR A 1 106 ? -0.945 -1.752 -5.372 1.00 88.75 106 TYR A C 1
ATOM 839 O O . TYR A 1 106 ? -1.651 -0.870 -5.877 1.00 88.75 106 TYR A O 1
ATOM 847 N N . PHE A 1 107 ? -1.430 -2.760 -4.671 1.00 90.31 107 PHE A N 1
ATOM 848 C CA . PHE A 1 107 ? -2.814 -2.975 -4.346 1.00 90.31 107 PHE A CA 1
ATOM 849 C C . PHE A 1 107 ? -3.039 -2.800 -2.849 1.00 90.31 107 PHE A C 1
ATOM 851 O O . PHE A 1 107 ? -2.314 -3.368 -2.031 1.00 90.31 107 PHE A O 1
ATOM 858 N N . TYR A 1 108 ? -4.079 -2.053 -2.498 1.00 91.44 108 TYR A N 1
ATOM 859 C CA . TYR A 1 108 ? -4.388 -1.701 -1.126 1.00 91.44 108 TYR A CA 1
ATOM 860 C C . TYR A 1 108 ? -5.794 -2.107 -0.739 1.00 91.44 108 TYR A C 1
ATOM 862 O O . TYR A 1 108 ? -6.747 -1.769 -1.442 1.00 91.44 108 TYR A O 1
ATOM 870 N N . THR A 1 109 ? -5.940 -2.723 0.431 1.00 91.44 109 THR A N 1
ATOM 871 C CA . THR A 1 109 ? -7.255 -2.925 1.055 1.00 91.44 109 THR A CA 1
ATOM 872 C C . THR A 1 109 ? -7.301 -2.266 2.411 1.00 91.44 109 THR A C 1
ATOM 874 O O . THR A 1 109 ? -6.357 -2.386 3.190 1.00 91.44 109 THR A O 1
ATOM 877 N N . PHE A 1 110 ? -8.421 -1.622 2.700 1.00 90.88 110 PHE A N 1
ATOM 878 C CA . PHE A 1 110 ? -8.668 -0.904 3.933 1.00 90.88 110 PHE A CA 1
ATOM 879 C C . PHE A 1 110 ? -9.820 -1.523 4.713 1.00 90.88 110 PHE A C 1
ATOM 881 O O . PHE A 1 110 ? -10.861 -1.880 4.152 1.00 90.88 110 PHE A O 1
ATOM 888 N N . HIS A 1 111 ? -9.646 -1.579 6.029 1.00 90.19 111 HIS A N 1
ATOM 889 C CA . HIS A 1 111 ? -10.694 -1.976 6.949 1.00 90.19 111 HIS A CA 1
ATOM 890 C C . HIS A 1 111 ? -10.633 -1.161 8.240 1.00 90.19 111 HIS A C 1
ATOM 892 O O . HIS A 1 111 ? -9.658 -1.217 8.991 1.00 90.19 111 HIS A O 1
ATOM 898 N N . ALA A 1 112 ? -11.702 -0.424 8.532 1.00 88.25 112 ALA A N 1
ATOM 899 C CA . ALA A 1 112 ? -11.841 0.281 9.798 1.00 88.25 112 ALA A CA 1
ATOM 900 C C . ALA A 1 112 ? -12.263 -0.686 10.912 1.00 88.25 112 ALA A C 1
ATOM 902 O O . ALA A 1 112 ? -13.211 -1.457 10.763 1.00 88.25 112 ALA A O 1
ATOM 903 N N . ILE A 1 113 ? -11.570 -0.628 12.045 1.00 85.00 113 ILE A N 1
ATOM 904 C CA . ILE A 1 113 ? -11.893 -1.361 13.268 1.00 85.00 113 ILE A CA 1
ATOM 905 C C . ILE A 1 113 ? -12.340 -0.323 14.293 1.00 85.00 113 ILE A C 1
ATOM 907 O O . ILE A 1 113 ? -11.537 0.249 15.038 1.00 85.00 113 ILE A O 1
ATOM 911 N N . THR A 1 114 ? -13.642 -0.053 14.298 1.00 78.00 114 THR A N 1
ATOM 912 C CA . THR A 1 114 ? -14.267 0.824 15.288 1.00 78.00 114 THR A CA 1
ATOM 913 C C . THR A 1 114 ? -14.825 -0.039 16.417 1.00 78.00 114 THR A C 1
ATOM 915 O O . THR A 1 114 ? -15.651 -0.913 16.145 1.00 78.00 114 THR A O 1
ATOM 918 N N . PRO A 1 115 ? -14.402 0.164 17.676 1.00 72.88 115 PRO A N 1
ATOM 919 C CA . PRO A 1 115 ? -14.962 -0.578 18.795 1.00 72.88 115 PRO A CA 1
ATOM 920 C C . PRO A 1 115 ? -16.454 -0.263 18.962 1.00 72.88 115 PRO A C 1
ATOM 922 O O . PRO A 1 115 ? -16.870 0.888 18.849 1.00 72.88 115 PRO A O 1
ATOM 925 N N . ALA A 1 116 ? -17.254 -1.285 19.279 1.00 65.44 116 ALA A N 1
ATOM 926 C CA . ALA A 1 116 ? -18.709 -1.164 19.423 1.00 65.44 116 ALA A CA 1
ATOM 927 C C . ALA A 1 116 ? -19.139 -0.192 20.538 1.00 65.44 116 ALA A C 1
ATOM 929 O O . ALA A 1 116 ? -20.241 0.347 20.494 1.00 65.44 116 ALA A O 1
ATOM 930 N N . ASN A 1 117 ? -18.273 0.047 21.530 1.00 60.31 117 ASN A N 1
ATOM 931 C CA . ASN A 1 117 ? -18.511 1.022 22.585 1.00 60.31 117 ASN A CA 1
ATOM 932 C C . ASN A 1 117 ? -17.257 1.889 22.821 1.00 60.31 117 ASN A C 1
ATOM 934 O O . ASN A 1 117 ? -16.359 1.467 23.549 1.00 60.31 117 ASN A O 1
ATOM 938 N N . PRO A 1 118 ? -17.170 3.092 22.228 1.00 60.00 118 PRO A N 1
ATOM 939 C CA . PRO A 1 118 ? -15.963 3.917 22.280 1.00 60.00 118 PRO A CA 1
ATOM 940 C C . PRO A 1 118 ? -15.633 4.442 23.684 1.00 60.00 118 PRO A C 1
ATOM 942 O O . PRO A 1 118 ? -14.487 4.799 23.933 1.00 60.00 118 PRO A O 1
ATOM 945 N N . THR A 1 119 ? -16.597 4.476 24.610 1.00 58.91 119 THR A N 1
ATOM 946 C CA . THR A 1 119 ? -16.392 4.967 25.985 1.00 58.91 119 THR A CA 1
ATOM 947 C C . THR A 1 119 ? -15.978 3.877 26.973 1.00 58.91 119 THR A C 1
ATOM 949 O O . THR A 1 119 ? -15.528 4.201 28.068 1.00 58.91 119 THR A O 1
ATOM 952 N N . ARG A 1 120 ? -16.108 2.594 26.605 1.00 53.16 120 ARG A N 1
ATOM 953 C CA . ARG A 1 120 ? -15.788 1.439 27.470 1.00 53.16 120 ARG A CA 1
ATOM 954 C C . ARG A 1 120 ? -14.763 0.479 26.861 1.00 53.16 120 ARG A C 1
ATOM 956 O O . ARG A 1 120 ? -14.447 -0.534 27.471 1.00 53.16 120 ARG A O 1
ATOM 963 N N . ALA A 1 121 ? -14.312 0.740 25.638 1.00 57.94 121 ALA A N 1
ATOM 964 C CA . ALA A 1 121 ? -13.417 -0.159 24.933 1.00 57.94 121 ALA A CA 1
ATOM 965 C C . ALA A 1 121 ? -11.975 0.005 25.417 1.00 57.94 121 ALA A C 1
ATOM 967 O O . ALA A 1 121 ? -11.359 1.046 25.208 1.00 57.94 121 ALA A O 1
ATOM 968 N N . ASP A 1 122 ? -11.409 -1.081 25.942 1.00 62.78 122 ASP A N 1
ATOM 969 C CA . ASP A 1 122 ? -9.976 -1.209 26.244 1.00 62.78 122 ASP A CA 1
ATOM 970 C C . ASP A 1 122 ? -9.087 -1.084 24.991 1.00 62.78 122 ASP A C 1
ATOM 972 O O . ASP A 1 122 ? -7.865 -0.975 25.079 1.00 62.78 122 ASP A O 1
ATOM 976 N N . THR A 1 123 ? -9.685 -1.111 23.794 1.00 68.38 123 THR A N 1
ATOM 977 C CA . THR A 1 123 ? -8.970 -1.031 22.520 1.00 68.38 123 THR A CA 1
ATOM 978 C C . THR A 1 123 ? -9.299 0.277 21.796 1.00 68.38 123 THR A C 1
ATOM 980 O O . THR A 1 123 ? -10.469 0.509 21.482 1.00 68.38 123 THR A O 1
ATOM 983 N N . PRO A 1 124 ? -8.296 1.121 21.475 1.00 75.69 124 PRO A N 1
ATOM 984 C CA . PRO A 1 124 ? -8.526 2.341 20.708 1.00 75.69 124 PRO A CA 1
ATOM 985 C C . PRO A 1 124 ? -9.006 2.000 19.290 1.00 75.69 124 PRO A C 1
ATOM 987 O O . PRO A 1 124 ? -8.678 0.919 18.791 1.00 75.69 124 PRO A O 1
ATOM 990 N N . PRO A 1 125 ? -9.727 2.909 18.607 1.00 83.44 125 PRO A N 1
ATOM 991 C CA . PRO A 1 125 ? -10.067 2.722 17.202 1.00 83.44 125 PRO A CA 1
ATOM 992 C C . PRO A 1 125 ? -8.789 2.523 16.379 1.00 83.44 125 PRO A C 1
ATOM 994 O O . PRO A 1 125 ? -7.778 3.202 16.603 1.00 83.44 125 PRO A O 1
ATOM 997 N N . LYS A 1 126 ? -8.826 1.575 15.441 1.00 87.69 126 LYS A N 1
ATOM 998 C CA . LYS A 1 126 ? -7.690 1.256 14.566 1.00 87.69 126 LYS A CA 1
ATOM 999 C C . LYS A 1 126 ? -8.163 1.108 13.126 1.00 87.69 126 LYS A C 1
ATOM 1001 O O . LYS A 1 126 ? -9.306 0.744 12.874 1.00 87.69 126 LYS A O 1
ATOM 1006 N N . ALA A 1 127 ? -7.273 1.343 12.179 1.00 89.12 127 ALA A N 1
ATOM 1007 C CA . ALA A 1 127 ? -7.471 1.017 10.776 1.00 89.12 127 ALA A CA 1
ATOM 1008 C C . ALA A 1 127 ? -6.465 -0.056 10.359 1.00 89.12 127 ALA A C 1
ATOM 1010 O O . ALA A 1 127 ? -5.272 0.096 10.612 1.00 89.12 127 ALA A O 1
ATOM 1011 N N . ALA A 1 128 ? -6.948 -1.124 9.734 1.00 91.31 128 ALA A N 1
ATOM 1012 C CA . ALA A 1 128 ? -6.127 -2.166 9.139 1.00 91.31 128 ALA A CA 1
ATOM 1013 C C . ALA A 1 128 ? -5.936 -1.884 7.647 1.00 91.31 128 ALA A C 1
ATOM 1015 O O . ALA A 1 128 ? -6.894 -1.535 6.947 1.00 91.31 128 ALA A O 1
ATOM 1016 N N . ILE A 1 129 ? -4.703 -2.021 7.168 1.00 92.25 129 ILE A N 1
ATOM 1017 C CA . ILE A 1 129 ? -4.355 -1.792 5.767 1.00 92.25 129 ILE A CA 1
ATOM 1018 C C . ILE A 1 129 ? -3.442 -2.906 5.298 1.00 92.25 129 ILE A C 1
ATOM 1020 O O . ILE A 1 129 ? -2.405 -3.150 5.910 1.00 92.25 129 ILE A O 1
ATOM 1024 N N . TRP A 1 130 ? -3.789 -3.510 4.171 1.00 92.50 130 TRP A N 1
ATOM 1025 C CA . TRP A 1 130 ? -2.868 -4.342 3.409 1.00 92.50 130 TRP A CA 1
ATOM 1026 C C . TRP A 1 130 ? -2.302 -3.558 2.238 1.00 92.50 130 TRP A C 1
ATOM 1028 O O . TRP A 1 130 ? -3.022 -2.778 1.615 1.00 92.50 130 TRP A O 1
ATOM 1038 N N . GLY A 1 131 ? -1.032 -3.796 1.935 1.00 92.12 131 GLY A N 1
ATOM 1039 C CA . GLY A 1 131 ? -0.361 -3.344 0.726 1.00 92.12 131 GLY A CA 1
ATOM 1040 C C . GLY A 1 131 ? 0.339 -4.525 0.070 1.00 92.12 131 GLY A C 1
ATOM 1041 O O . GLY A 1 131 ? 1.381 -4.955 0.559 1.00 92.12 131 GLY A O 1
ATOM 1042 N N . ALA A 1 132 ? -0.228 -5.044 -1.014 1.00 91.62 132 ALA A N 1
ATOM 1043 C CA . ALA A 1 132 ? 0.333 -6.158 -1.773 1.00 91.62 132 ALA A CA 1
ATOM 1044 C C . ALA A 1 132 ? 0.871 -5.670 -3.125 1.00 91.62 132 ALA A C 1
ATOM 1046 O O . ALA A 1 132 ? 0.199 -4.866 -3.782 1.00 91.62 132 ALA A O 1
ATOM 1047 N N . PRO A 1 133 ? 2.057 -6.123 -3.553 1.00 90.75 133 PRO A N 1
ATOM 1048 C CA . PRO A 1 133 ? 2.588 -5.757 -4.855 1.00 90.75 133 PRO A CA 1
ATOM 1049 C C . PRO A 1 133 ? 1.771 -6.416 -5.974 1.00 90.75 133 PRO A C 1
ATOM 1051 O O . PRO A 1 133 ? 1.251 -7.523 -5.827 1.00 90.75 133 PRO A O 1
ATOM 1054 N N . VAL A 1 134 ? 1.656 -5.729 -7.106 1.00 88.19 134 VAL A N 1
ATOM 1055 C CA . VAL A 1 134 ? 0.987 -6.217 -8.320 1.00 88.19 134 VAL A CA 1
ATOM 1056 C C . VAL A 1 134 ? 1.862 -5.965 -9.548 1.00 88.19 134 VAL A C 1
ATOM 1058 O O . VAL A 1 134 ? 2.843 -5.235 -9.478 1.00 88.19 134 VAL A O 1
ATOM 1061 N N . GLY A 1 135 ? 1.522 -6.583 -10.680 1.00 85.31 135 GLY A N 1
ATOM 1062 C CA . GLY A 1 135 ? 2.279 -6.454 -11.929 1.00 85.31 135 GLY A CA 1
ATOM 1063 C C . GLY A 1 135 ? 3.347 -7.535 -12.117 1.00 85.31 135 GLY A C 1
ATOM 1064 O O . GLY A 1 135 ? 3.478 -8.457 -11.314 1.00 85.31 135 GLY A O 1
ATOM 1065 N N . GLU A 1 136 ? 4.104 -7.433 -13.210 1.00 83.06 136 GLU A N 1
ATOM 1066 C CA . GLU A 1 136 ? 5.043 -8.479 -13.652 1.00 83.06 136 GLU A CA 1
ATOM 1067 C C . GLU A 1 136 ? 6.194 -8.718 -12.667 1.00 83.06 136 GLU A C 1
ATOM 1069 O O . GLU A 1 136 ? 6.688 -9.835 -12.546 1.00 83.06 136 GLU A O 1
ATOM 1074 N N . ARG A 1 137 ? 6.591 -7.679 -11.923 1.00 82.31 137 ARG A N 1
ATOM 1075 C CA . ARG A 1 137 ? 7.691 -7.726 -10.947 1.00 82.31 137 ARG A CA 1
ATOM 1076 C C . ARG A 1 137 ? 7.203 -7.814 -9.502 1.00 82.31 137 ARG A C 1
ATOM 1078 O O . ARG A 1 137 ? 7.953 -7.509 -8.578 1.00 82.31 137 ARG A O 1
ATOM 1085 N N . ALA A 1 138 ? 5.954 -8.233 -9.281 1.00 85.06 138 ALA A N 1
ATOM 1086 C CA . ALA A 1 138 ? 5.378 -8.314 -7.939 1.00 85.06 138 ALA A CA 1
ATOM 1087 C C . ALA A 1 138 ? 6.198 -9.207 -6.991 1.00 85.06 138 ALA A C 1
ATOM 1089 O O . ALA A 1 138 ? 6.330 -8.886 -5.812 1.00 85.06 138 ALA A O 1
ATOM 1090 N N . SER A 1 139 ? 6.804 -10.279 -7.515 1.00 85.81 139 SER A N 1
ATOM 1091 C CA . SER A 1 139 ? 7.660 -11.205 -6.761 1.00 85.81 139 SER A CA 1
ATOM 1092 C C . SER A 1 139 ? 8.936 -10.573 -6.202 1.00 85.81 139 SER A C 1
ATOM 1094 O O . SER A 1 139 ? 9.558 -11.151 -5.318 1.00 85.81 139 SER A O 1
ATOM 1096 N N . GLU A 1 140 ? 9.346 -9.412 -6.715 1.00 84.25 140 GLU A N 1
ATOM 1097 C CA . GLU A 1 140 ? 10.540 -8.698 -6.255 1.00 84.25 140 GLU A CA 1
ATOM 1098 C C . GLU A 1 140 ? 10.259 -7.745 -5.082 1.00 84.25 140 GLU A C 1
ATOM 1100 O O . GLU A 1 140 ? 11.186 -7.134 -4.551 1.00 84.25 140 GLU A O 1
ATOM 1105 N N . SER A 1 141 ? 8.995 -7.594 -4.673 1.00 86.75 141 SER A N 1
ATOM 1106 C CA . SER A 1 141 ? 8.603 -6.707 -3.574 1.00 86.75 141 SER A CA 1
ATOM 1107 C C . SER A 1 141 ? 8.112 -7.453 -2.346 1.00 86.75 141 SER A C 1
ATOM 1109 O O . SER A 1 141 ? 7.826 -8.647 -2.373 1.00 86.75 141 SER A O 1
ATOM 1111 N N . ALA A 1 142 ? 7.962 -6.708 -1.258 1.00 89.06 142 ALA A N 1
ATOM 1112 C CA . ALA A 1 142 ? 7.371 -7.207 -0.032 1.00 89.06 142 ALA A CA 1
ATOM 1113 C C . ALA A 1 142 ? 5.870 -6.910 0.024 1.00 89.06 142 ALA A C 1
ATOM 1115 O O . ALA A 1 142 ? 5.396 -5.881 -0.459 1.00 89.06 142 ALA A O 1
ATOM 1116 N N . THR A 1 143 ? 5.126 -7.790 0.684 1.00 92.75 143 THR A N 1
ATOM 1117 C CA . THR A 1 143 ? 3.781 -7.447 1.151 1.00 92.75 143 THR A CA 1
ATOM 1118 C C . THR A 1 143 ? 3.887 -6.804 2.506 1.00 92.75 143 THR A C 1
ATOM 1120 O O . THR A 1 143 ? 4.680 -7.217 3.358 1.00 92.75 143 THR A O 1
ATOM 1123 N N . TYR A 1 144 ? 3.021 -5.836 2.730 1.00 92.12 144 TYR A N 1
ATOM 1124 C CA . TYR A 1 144 ? 2.952 -5.135 3.983 1.00 92.12 144 TYR A CA 1
ATOM 1125 C C . TYR A 1 144 ? 1.552 -5.166 4.568 1.00 92.12 144 TYR A C 1
ATOM 1127 O O . TYR A 1 144 ? 0.544 -5.159 3.856 1.00 92.12 144 TYR A O 1
ATOM 1135 N N . PHE A 1 145 ? 1.510 -5.142 5.889 1.00 92.44 145 PHE A N 1
ATOM 1136 C CA . PHE A 1 145 ? 0.289 -5.025 6.658 1.00 92.44 145 PHE A CA 1
ATOM 1137 C C . PHE A 1 145 ? 0.486 -4.003 7.774 1.00 92.44 145 PHE A C 1
ATOM 1139 O O . PHE A 1 145 ? 1.525 -4.013 8.432 1.00 92.44 145 PHE A O 1
ATOM 1146 N N . TRP A 1 146 ? -0.495 -3.132 8.010 1.00 90.56 146 TRP A N 1
ATOM 1147 C CA . TRP A 1 146 ? -0.429 -2.135 9.077 1.00 90.56 146 TRP A CA 1
ATOM 1148 C C . TRP A 1 146 ? -1.699 -2.046 9.896 1.00 90.56 146 TRP A C 1
ATOM 1150 O O . TRP A 1 146 ? -2.806 -2.046 9.358 1.00 90.56 146 TRP A O 1
ATOM 1160 N N . TYR A 1 147 ? -1.500 -1.796 11.188 1.00 90.25 147 TYR A N 1
ATOM 1161 C CA . TYR A 1 147 ? -2.486 -1.175 12.053 1.00 90.25 147 TYR A CA 1
ATOM 1162 C C . TYR A 1 147 ? -2.127 0.290 12.283 1.00 90.25 147 TYR A C 1
ATOM 1164 O O . TYR A 1 147 ? -1.135 0.625 12.933 1.00 90.25 147 TYR A O 1
ATOM 1172 N N . VAL A 1 148 ? -2.974 1.180 11.779 1.00 88.12 148 VAL A N 1
ATOM 1173 C CA . VAL A 1 148 ? -2.885 2.616 12.021 1.00 88.12 148 VAL A CA 1
ATOM 1174 C C . VAL A 1 148 ? -3.800 2.966 13.184 1.00 88.12 148 VAL A C 1
ATOM 1176 O O . VAL A 1 148 ? -5.010 2.754 13.136 1.00 88.12 148 VAL A O 1
ATOM 1179 N N . THR A 1 149 ? -3.218 3.522 14.237 1.00 85.94 149 THR A N 1
ATOM 1180 C CA . THR A 1 149 ? -3.947 4.151 15.343 1.00 85.94 149 THR A CA 1
ATOM 1181 C C . THR A 1 149 ? -3.637 5.651 15.350 1.00 85.94 149 THR A C 1
ATOM 1183 O O . THR A 1 149 ? -2.693 6.087 14.684 1.00 85.94 149 THR A O 1
ATOM 1186 N N . PRO A 1 150 ? -4.381 6.477 16.104 1.00 81.00 150 PRO A N 1
ATOM 1187 C CA . PRO A 1 150 ? -4.107 7.916 16.159 1.00 81.00 150 PRO A CA 1
ATOM 1188 C C . PRO A 1 150 ? -2.699 8.238 16.689 1.00 81.00 150 PRO A C 1
ATOM 1190 O O . PRO A 1 150 ? -2.091 9.241 16.307 1.00 81.00 150 PRO A O 1
ATOM 1193 N N . GLN A 1 151 ? -2.176 7.367 17.557 1.00 80.06 151 GLN A N 1
ATOM 1194 C CA . GLN A 1 151 ? -0.930 7.563 18.300 1.00 80.06 151 GLN A CA 1
ATOM 1195 C C .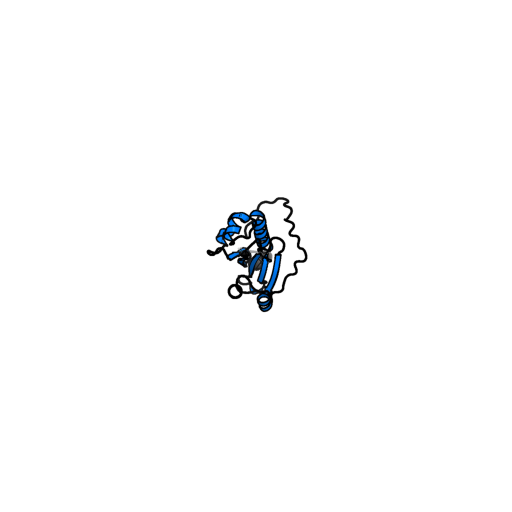 GLN A 1 151 ? 0.257 6.838 17.659 1.00 80.06 151 GLN A C 1
ATOM 1197 O O . GLN A 1 151 ? 1.349 7.395 17.581 1.00 80.06 151 GLN A O 1
ATOM 1202 N N . LYS A 1 152 ? 0.043 5.606 17.186 1.00 83.94 152 LYS A N 1
ATOM 1203 C CA . LYS A 1 152 ? 1.092 4.728 16.656 1.00 83.94 152 LYS A CA 1
ATOM 1204 C C . LYS A 1 152 ? 0.679 4.027 15.367 1.00 83.94 152 LYS A C 1
ATOM 1206 O O . LYS A 1 152 ? -0.500 3.741 15.154 1.00 83.94 152 LYS A O 1
ATOM 1211 N N . ILE A 1 153 ? 1.674 3.712 14.549 1.00 86.50 153 ILE A N 1
ATOM 1212 C CA . ILE A 1 153 ? 1.547 2.830 13.392 1.00 86.50 153 ILE A CA 1
ATOM 1213 C C . ILE A 1 153 ? 2.316 1.560 13.738 1.00 86.50 153 ILE A C 1
ATOM 1215 O O . ILE A 1 153 ? 3.484 1.627 14.112 1.00 86.50 153 ILE A O 1
ATOM 1219 N N . GLU A 1 154 ? 1.649 0.419 13.654 1.00 88.62 154 GLU A N 1
ATOM 1220 C CA . GLU A 1 154 ? 2.268 -0.895 13.803 1.00 88.62 154 GLU A CA 1
ATOM 1221 C C . GLU A 1 154 ? 2.276 -1.551 12.431 1.00 88.62 154 GLU A C 1
ATOM 1223 O O . GLU A 1 154 ? 1.247 -1.565 11.760 1.00 88.62 154 GLU A O 1
ATOM 1228 N N . GLY A 1 155 ? 3.434 -2.035 11.993 1.00 90.38 155 GLY A N 1
ATOM 1229 C CA . GLY A 1 155 ? 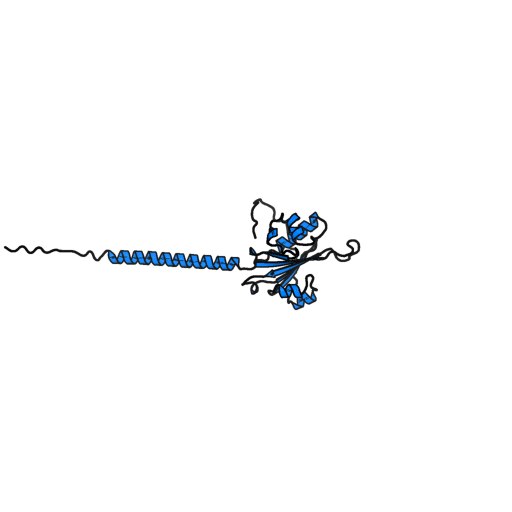3.606 -2.606 10.664 1.00 90.38 155 GLY A CA 1
ATOM 1230 C C . GLY A 1 155 ? 4.174 -4.010 10.701 1.00 90.38 155 GLY A C 1
ATOM 1231 O O . GLY A 1 155 ? 4.900 -4.376 11.623 1.00 90.38 155 GLY A O 1
ATOM 1232 N N . TRP A 1 156 ? 3.872 -4.767 9.660 1.00 92.56 156 TRP A N 1
ATOM 1233 C CA . TRP A 1 156 ? 4.434 -6.069 9.354 1.00 92.56 156 TRP A CA 1
ATOM 1234 C C . TRP A 1 156 ? 4.872 -6.077 7.895 1.00 92.56 156 TRP A C 1
ATOM 1236 O O . TRP A 1 156 ? 4.220 -5.477 7.040 1.00 92.56 156 TRP A O 1
ATOM 1246 N N . MET A 1 157 ? 5.979 -6.756 7.624 1.00 92.50 157 MET A N 1
ATOM 1247 C CA . MET A 1 157 ? 6.541 -6.920 6.287 1.00 92.50 157 MET A CA 1
ATOM 1248 C C . MET A 1 157 ? 6.842 -8.394 6.057 1.00 92.50 157 MET A C 1
ATOM 1250 O O . MET A 1 157 ? 7.413 -9.052 6.928 1.00 92.50 157 MET A O 1
ATOM 1254 N N . GLY A 1 158 ? 6.470 -8.906 4.894 1.00 91.69 158 GLY A N 1
ATOM 1255 C CA . GLY A 1 158 ? 6.681 -10.298 4.521 1.00 91.69 158 GLY A CA 1
ATOM 1256 C C . GLY A 1 158 ? 6.917 -10.466 3.022 1.00 91.69 158 GLY A C 1
ATOM 1257 O O . GLY A 1 158 ? 7.111 -9.474 2.314 1.00 91.69 158 GLY A O 1
ATOM 1258 N N . PRO A 1 159 ? 6.907 -11.711 2.526 1.00 92.50 159 PRO A N 1
ATOM 1259 C CA . PRO A 1 159 ? 7.117 -12.005 1.112 1.00 92.50 159 PRO A CA 1
ATOM 1260 C C . PRO A 1 159 ? 6.034 -11.379 0.220 1.00 92.50 159 PRO A C 1
ATOM 1262 O O . PRO A 1 159 ? 4.983 -10.937 0.693 1.00 92.50 159 PRO A O 1
ATOM 1265 N N . ALA A 1 160 ? 6.274 -11.360 -1.092 1.00 92.00 160 ALA A N 1
ATOM 1266 C CA . ALA A 1 160 ? 5.249 -11.024 -2.075 1.00 92.00 160 ALA A CA 1
ATOM 1267 C C . ALA A 1 160 ? 4.067 -12.001 -1.952 1.00 92.00 160 ALA A C 1
ATOM 1269 O O . ALA A 1 160 ? 4.205 -13.198 -2.198 1.00 92.00 160 ALA A O 1
ATOM 1270 N N . LEU A 1 161 ? 2.906 -11.486 -1.562 1.00 90.94 161 LEU A N 1
ATOM 1271 C CA . LEU A 1 161 ? 1.652 -12.211 -1.450 1.00 90.94 161 LEU A CA 1
ATOM 1272 C C . LEU A 1 161 ? 0.749 -11.739 -2.577 1.00 90.94 161 LEU A C 1
ATOM 1274 O O . LEU A 1 161 ? 0.725 -10.559 -2.931 1.00 90.94 161 LEU A O 1
ATOM 1278 N N . THR A 1 162 ? -0.027 -12.667 -3.121 1.00 88.88 162 THR A N 1
ATOM 1279 C CA . THR A 1 162 ? -1.004 -12.338 -4.152 1.00 88.88 162 THR A CA 1
ATOM 1280 C C . THR A 1 162 ? -2.271 -11.746 -3.541 1.00 88.88 162 THR A C 1
ATOM 1282 O O . THR A 1 162 ? -2.561 -11.907 -2.349 1.00 88.88 162 THR A O 1
ATOM 1285 N N . ARG A 1 163 ? -3.074 -11.088 -4.380 1.00 86.56 163 ARG A N 1
ATOM 1286 C CA . ARG A 1 163 ? -4.355 -10.493 -3.982 1.00 86.56 163 ARG A CA 1
ATOM 1287 C C . ARG A 1 163 ? -5.308 -11.525 -3.382 1.00 86.56 163 ARG A C 1
ATOM 1289 O O . ARG A 1 163 ? -6.017 -11.228 -2.424 1.00 86.56 163 ARG A O 1
ATOM 1296 N N . GLU A 1 164 ? -5.302 -12.733 -3.929 1.00 87.75 164 GLU A N 1
ATOM 1297 C CA . GLU A 1 164 ? -6.134 -13.851 -3.492 1.00 87.75 164 GLU A CA 1
ATOM 1298 C C . GLU A 1 164 ? -5.711 -14.312 -2.097 1.00 87.75 164 GLU A C 1
ATOM 1300 O O . GLU A 1 164 ? -6.555 -14.513 -1.229 1.00 87.75 164 GLU A O 1
ATOM 1305 N N . THR A 1 165 ? -4.401 -14.393 -1.849 1.00 87.31 165 THR A N 1
ATOM 1306 C CA . THR A 1 165 ? -3.854 -14.783 -0.542 1.00 87.31 165 THR A CA 1
ATOM 1307 C C . THR A 1 165 ? -4.245 -13.776 0.541 1.00 87.31 165 THR A C 1
ATOM 1309 O O . THR A 1 165 ? -4.696 -14.157 1.625 1.00 87.31 165 THR A O 1
ATOM 1312 N N . VAL A 1 166 ? -4.147 -12.479 0.229 1.00 87.50 166 VAL A N 1
ATOM 1313 C CA . VAL A 1 166 ? -4.590 -11.404 1.131 1.00 87.50 166 VAL A CA 1
ATOM 1314 C C . VAL A 1 166 ? -6.100 -11.479 1.377 1.00 87.50 166 VAL A C 1
ATOM 1316 O O . VAL A 1 166 ? -6.543 -11.360 2.519 1.00 87.50 166 VAL A O 1
ATOM 1319 N N . ALA A 1 167 ? -6.896 -11.741 0.337 1.00 86.06 167 ALA A N 1
ATOM 1320 C CA . ALA A 1 167 ? -8.346 -11.875 0.465 1.00 86.06 167 ALA A CA 1
ATOM 1321 C C . ALA A 1 167 ? -8.758 -13.068 1.350 1.00 86.06 167 ALA A C 1
ATOM 1323 O O . ALA A 1 167 ? -9.666 -12.925 2.168 1.00 86.06 167 ALA A O 1
ATOM 1324 N N . VAL A 1 168 ? -8.076 -14.213 1.229 1.00 87.06 168 VAL A N 1
ATOM 1325 C CA . VAL A 1 168 ? -8.344 -15.428 2.026 1.00 87.06 168 VAL A CA 1
ATOM 1326 C C . VAL A 1 168 ? -7.950 -15.251 3.493 1.00 87.06 168 VAL A C 1
ATOM 1328 O O . VAL A 1 168 ? -8.661 -15.721 4.379 1.00 87.06 168 VAL A O 1
ATOM 1331 N N . THR A 1 169 ? -6.845 -14.553 3.763 1.00 84.69 169 THR A N 1
ATOM 1332 C CA . THR A 1 169 ? -6.383 -14.282 5.138 1.00 84.69 169 THR A CA 1
ATOM 1333 C C . THR A 1 169 ? -7.385 -13.416 5.910 1.00 84.69 169 THR A C 1
ATOM 1335 O O . THR A 1 169 ? -7.509 -13.520 7.131 1.00 84.69 169 THR A O 1
ATOM 1338 N N . GLY A 1 170 ? -8.146 -12.594 5.188 1.00 83.38 170 GLY A N 1
ATOM 1339 C CA . GLY A 1 170 ? -9.136 -11.694 5.750 1.00 83.38 170 GLY A CA 1
ATOM 1340 C C . GLY A 1 170 ? -8.573 -10.301 6.028 1.00 83.38 170 GLY A C 1
ATOM 1341 O O . GLY A 1 170 ? -7.368 -10.051 6.059 1.00 83.38 170 GLY A O 1
ATOM 1342 N N . ALA A 1 171 ? -9.487 -9.353 6.223 1.00 82.06 171 ALA A N 1
ATOM 1343 C CA . ALA A 1 171 ? -9.140 -7.938 6.326 1.00 82.06 171 ALA A CA 1
ATOM 1344 C C . ALA A 1 171 ? -8.381 -7.574 7.617 1.00 82.06 171 ALA A C 1
ATOM 1346 O O . ALA A 1 171 ? -7.661 -6.578 7.648 1.00 82.06 171 ALA A O 1
ATOM 1347 N N . VAL A 1 172 ? -8.551 -8.370 8.677 1.00 87.12 172 VAL A N 1
ATOM 1348 C CA . VAL A 1 172 ? -7.973 -8.143 10.008 1.00 87.12 172 VAL A CA 1
ATOM 1349 C C . VAL A 1 172 ? -7.348 -9.454 10.504 1.00 87.12 172 VAL A C 1
ATOM 1351 O O . VAL A 1 172 ? -7.988 -10.190 11.256 1.00 87.12 172 VAL A O 1
ATOM 1354 N N . PRO A 1 173 ? -6.134 -9.794 10.042 1.00 88.56 173 PRO A N 1
ATOM 1355 C CA . PRO A 1 173 ? -5.438 -11.005 10.457 1.00 88.56 173 PRO A CA 1
ATOM 1356 C C . PRO A 1 173 ? -4.988 -10.937 11.923 1.00 88.56 173 PRO A C 1
ATOM 1358 O O . PRO A 1 173 ? -4.603 -9.879 12.439 1.00 88.56 173 PRO A O 1
ATOM 1361 N N . SER A 1 174 ? -4.970 -12.092 12.587 1.00 88.75 174 SER A N 1
ATOM 1362 C CA . SER A 1 174 ? -4.293 -12.252 13.876 1.00 88.75 174 SER A CA 1
ATOM 1363 C C . SER A 1 174 ? -2.769 -12.273 13.699 1.00 88.75 174 SER A C 1
ATOM 1365 O O . SER A 1 174 ? -2.257 -12.602 12.628 1.00 88.75 174 SER A O 1
ATOM 1367 N N . GLU A 1 175 ? -2.010 -11.973 14.759 1.00 87.06 175 GLU A N 1
ATOM 1368 C CA . GLU A 1 175 ? -0.539 -12.053 14.700 1.00 87.06 175 GLU A CA 1
ATOM 1369 C C . GLU A 1 175 ? -0.041 -13.464 14.338 1.00 87.06 175 GLU A C 1
ATOM 1371 O O . GLU A 1 175 ? 0.965 -13.604 13.650 1.00 87.06 175 GLU A O 1
ATOM 1376 N N . GLN A 1 176 ? -0.775 -14.512 14.727 1.00 89.25 176 GLN A N 1
ATOM 1377 C CA . GLN A 1 176 ? -0.465 -15.894 14.350 1.00 89.25 176 GLN A CA 1
ATOM 1378 C C . GLN A 1 176 ? -0.646 -16.124 12.845 1.00 89.25 176 GLN A C 1
ATOM 1380 O O . GLN A 1 176 ? 0.199 -16.757 12.219 1.00 89.25 176 GLN A O 1
ATOM 1385 N N . GLN A 1 177 ? -1.710 -15.578 12.245 1.00 91.19 177 GLN A N 1
ATOM 1386 C CA . GLN A 1 177 ? -1.928 -15.654 10.797 1.00 91.19 177 GLN A CA 1
ATOM 1387 C C . GLN A 1 177 ? -0.846 -14.889 10.027 1.00 91.19 177 GLN A C 1
ATOM 1389 O O . GLN A 1 177 ? -0.339 -15.389 9.026 1.00 91.19 177 GLN A O 1
ATOM 1394 N N . LEU A 1 178 ? -0.433 -13.721 10.525 1.00 91.12 178 LEU A N 1
ATOM 1395 C CA . LEU A 1 178 ? 0.686 -12.964 9.957 1.00 91.12 178 LEU A CA 1
ATOM 1396 C C . LEU A 1 178 ? 2.005 -13.747 10.042 1.00 91.12 178 LEU A C 1
ATOM 1398 O O . LEU A 1 178 ? 2.762 -13.778 9.074 1.00 91.12 178 LEU A O 1
ATOM 1402 N N . ALA A 1 179 ? 2.262 -14.424 11.164 1.00 89.56 179 ALA A N 1
ATOM 1403 C CA . ALA A 1 179 ? 3.449 -15.261 11.332 1.00 89.56 179 ALA A CA 1
ATOM 1404 C C . ALA A 1 179 ? 3.454 -16.475 10.384 1.00 89.56 179 ALA A C 1
ATOM 1406 O O . ALA A 1 179 ? 4.502 -16.811 9.835 1.00 89.56 179 ALA A O 1
ATOM 1407 N N . LEU A 1 180 ? 2.292 -17.097 10.139 1.00 92.31 180 LEU A N 1
ATOM 1408 C CA . LEU A 1 180 ? 2.146 -18.180 9.154 1.00 92.31 180 LEU A CA 1
ATOM 1409 C C . LEU A 1 180 ? 2.460 -17.714 7.726 1.00 92.31 180 LEU A C 1
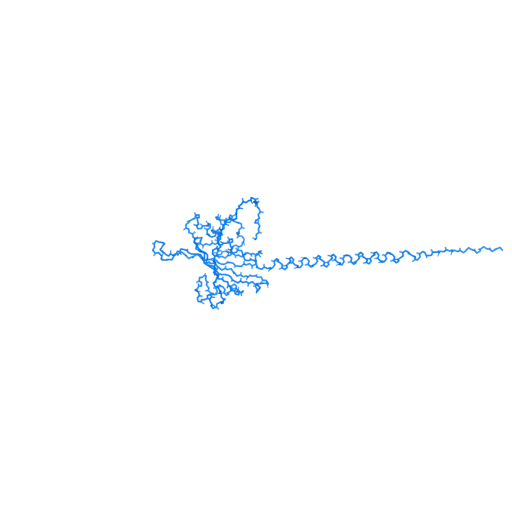ATOM 1411 O O . LEU A 1 180 ? 3.021 -18.473 6.941 1.00 92.31 180 LEU A O 1
ATOM 1415 N N . LEU A 1 181 ? 2.159 -16.454 7.411 1.00 91.12 181 LEU A N 1
ATOM 1416 C CA . LEU A 1 181 ? 2.521 -15.802 6.148 1.00 91.12 181 LEU A CA 1
ATOM 1417 C C . LEU A 1 181 ? 3.971 -15.294 6.121 1.00 91.12 181 LEU A C 1
ATOM 1419 O O . LEU A 1 181 ? 4.314 -14.491 5.257 1.00 91.12 181 LEU A O 1
ATOM 1423 N N . THR A 1 182 ? 4.794 -15.710 7.090 1.00 92.44 182 THR A N 1
ATOM 1424 C CA . THR A 1 182 ? 6.185 -15.274 7.289 1.00 92.44 182 THR A CA 1
ATOM 1425 C C . THR A 1 182 ? 6.352 -13.754 7.376 1.00 92.44 182 THR A C 1
ATOM 1427 O O . THR A 1 182 ? 7.427 -13.211 7.109 1.00 92.44 182 THR A O 1
ATOM 1430 N N . MET A 1 183 ? 5.303 -13.042 7.806 1.00 91.56 183 MET A N 1
ATOM 1431 C CA . MET A 1 183 ? 5.377 -11.605 8.026 1.00 91.56 183 MET A CA 1
ATOM 1432 C C . MET A 1 183 ? 6.043 -11.303 9.365 1.00 91.56 183 MET A C 1
ATOM 1434 O O . MET A 1 183 ? 5.667 -11.811 10.422 1.00 91.56 183 MET A O 1
ATOM 1438 N N . THR A 1 184 ? 7.016 -10.407 9.324 1.00 90.44 184 THR A N 1
ATOM 1439 C CA . THR A 1 184 ? 7.789 -9.966 10.480 1.00 90.44 184 THR A CA 1
ATOM 1440 C C . THR A 1 184 ? 7.332 -8.585 10.917 1.00 90.44 184 THR A C 1
ATOM 1442 O O . THR A 1 184 ? 7.184 -7.667 10.103 1.00 90.44 184 THR A O 1
ATOM 1445 N N . ARG A 1 185 ? 7.094 -8.428 12.223 1.00 89.75 185 ARG A N 1
ATOM 1446 C CA . ARG A 1 185 ? 6.719 -7.139 12.803 1.00 89.75 185 ARG A CA 1
ATOM 1447 C C . ARG A 1 185 ? 7.868 -6.151 12.628 1.00 89.75 185 ARG A C 1
ATOM 1449 O O . ARG A 1 185 ? 8.996 -6.417 13.031 1.00 89.75 185 ARG A O 1
ATOM 1456 N N . GLN A 1 186 ? 7.561 -4.998 12.058 1.00 86.00 186 GLN A N 1
ATOM 1457 C CA . GLN A 1 186 ? 8.488 -3.892 11.906 1.00 86.00 186 GLN A CA 1
ATOM 1458 C C . GLN A 1 186 ? 8.500 -3.103 13.217 1.00 86.00 186 GLN A C 1
ATOM 1460 O O . GLN A 1 186 ? 7.514 -2.458 13.585 1.00 86.00 186 GLN A O 1
ATOM 1465 N N . THR A 1 187 ? 9.600 -3.174 13.965 1.00 65.38 187 THR A N 1
ATOM 1466 C CA . THR A 1 187 ? 9.812 -2.322 15.140 1.00 65.38 187 THR A CA 1
ATOM 1467 C C . THR A 1 187 ? 10.104 -0.905 14.666 1.00 65.38 187 THR A C 1
ATOM 1469 O O . THR A 1 187 ? 11.250 -0.548 14.396 1.00 65.38 187 THR A O 1
ATOM 1472 N N . THR A 1 188 ? 9.066 -0.081 14.538 1.00 56.97 188 THR A N 1
ATOM 1473 C CA . THR A 1 188 ? 9.229 1.353 14.295 1.00 56.97 188 THR A CA 1
ATOM 1474 C C . THR A 1 188 ? 9.745 2.009 15.576 1.00 56.97 188 THR A C 1
ATOM 1476 O O . THR A 1 188 ? 8.975 2.527 16.382 1.00 56.97 188 THR A O 1
ATOM 1479 N N . ASN A 1 189 ? 11.062 1.981 15.784 1.00 41.22 189 ASN A N 1
ATOM 1480 C CA . ASN A 1 189 ? 11.722 2.851 16.751 1.00 41.22 189 ASN A CA 1
ATOM 1481 C C . ASN A 1 189 ? 11.548 4.298 16.271 1.00 41.22 189 ASN A C 1
ATOM 1483 O O . ASN A 1 189 ? 12.312 4.776 15.442 1.00 41.22 189 ASN A O 1
ATOM 1487 N N . GLY A 1 190 ? 10.497 4.969 16.745 1.00 38.78 190 GLY A N 1
ATOM 1488 C CA . GLY A 1 190 ? 10.403 6.428 16.773 1.00 38.78 190 GLY A CA 1
ATOM 1489 C C . GLY A 1 190 ? 10.707 7.167 15.467 1.00 38.78 190 GLY A C 1
ATOM 1490 O O . GLY A 1 190 ? 11.391 8.186 15.513 1.00 38.78 190 GLY A O 1
ATOM 1491 N N . VAL A 1 191 ? 10.178 6.734 14.317 1.00 40.81 191 VAL A N 1
ATOM 1492 C CA . VAL A 1 191 ? 10.091 7.644 13.165 1.00 40.81 191 VAL A CA 1
ATOM 1493 C C . VAL A 1 191 ? 9.002 8.660 13.493 1.00 40.81 191 VAL A C 1
ATOM 1495 O O . VAL A 1 191 ? 7.814 8.455 13.239 1.00 40.81 191 VAL A O 1
ATOM 1498 N N . SER A 1 192 ? 9.414 9.747 14.146 1.00 36.66 192 SER A N 1
ATOM 1499 C CA . SER A 1 192 ? 8.632 10.971 14.219 1.00 36.66 192 SER A CA 1
ATOM 1500 C C . SER A 1 192 ? 8.399 11.416 12.780 1.00 36.66 192 SER A C 1
ATOM 1502 O O . SER A 1 192 ? 9.301 11.952 12.136 1.00 36.66 192 SER A O 1
ATOM 1504 N N . LEU A 1 193 ? 7.200 11.147 12.259 1.00 45.59 193 LEU A N 1
ATOM 1505 C CA . LEU A 1 193 ? 6.688 11.740 11.028 1.00 45.59 193 LEU A CA 1
ATOM 1506 C C . LEU A 1 193 ? 6.500 13.238 11.293 1.00 45.59 193 LEU A C 1
ATOM 1508 O O . LEU A 1 193 ? 5.387 13.730 11.473 1.00 45.59 193 LEU A O 1
ATOM 1512 N N . THR A 1 194 ? 7.614 13.958 11.394 1.00 34.41 194 THR A N 1
ATOM 1513 C CA . THR A 1 194 ? 7.620 15.410 11.335 1.00 34.41 194 THR A CA 1
ATOM 1514 C C . THR A 1 194 ? 7.133 15.733 9.936 1.00 34.41 194 THR A C 1
ATOM 1516 O O . THR A 1 194 ? 7.772 15.343 8.959 1.00 34.41 194 THR A O 1
ATOM 1519 N N . ALA A 1 195 ? 5.962 16.369 9.844 1.00 39.41 195 ALA A N 1
ATOM 1520 C CA . ALA A 1 195 ? 5.440 16.865 8.582 1.00 39.41 195 ALA A CA 1
ATOM 1521 C C . ALA A 1 195 ? 6.583 17.584 7.847 1.00 39.41 195 ALA A C 1
ATOM 1523 O O . ALA A 1 195 ? 7.267 18.397 8.482 1.00 39.41 195 ALA A O 1
ATOM 1524 N N . PRO A 1 196 ? 6.847 17.274 6.564 1.00 36.31 196 PRO A N 1
ATOM 1525 C CA . PRO A 1 196 ? 7.905 17.951 5.837 1.00 36.31 196 PRO A CA 1
ATOM 1526 C C . PRO A 1 196 ? 7.642 19.448 5.945 1.00 36.31 196 PRO A C 1
ATOM 1528 O O . PRO A 1 196 ? 6.564 19.927 5.587 1.00 36.31 196 PRO A O 1
ATOM 1531 N N . LYS A 1 197 ? 8.611 20.173 6.514 1.00 34.62 197 LYS A N 1
ATOM 1532 C CA . LYS A 1 197 ? 8.604 21.630 6.569 1.00 34.62 197 LYS A CA 1
ATOM 1533 C C . LYS A 1 197 ? 8.408 22.103 5.135 1.00 34.62 197 LYS A C 1
ATOM 1535 O O . LYS A 1 197 ? 9.304 21.964 4.309 1.00 34.62 197 LYS A O 1
ATOM 1540 N N . THR A 1 198 ? 7.215 22.607 4.841 1.00 41.94 198 THR A N 1
ATOM 1541 C CA . THR A 1 198 ? 6.840 23.195 3.560 1.00 41.94 198 THR A CA 1
ATOM 1542 C C . THR A 1 198 ? 7.681 24.444 3.323 1.00 41.94 198 THR A C 1
ATOM 1544 O O . THR A 1 198 ? 7.251 25.561 3.597 1.00 41.94 198 THR A O 1
ATOM 1547 N N . SER A 1 199 ? 8.900 24.266 2.823 1.00 39.12 199 SER A N 1
ATOM 1548 C CA . SER A 1 199 ? 9.518 25.221 1.913 1.00 39.12 199 SER A CA 1
ATOM 1549 C C . SER A 1 199 ? 8.856 24.991 0.561 1.00 39.12 199 SER A C 1
ATOM 1551 O O . SER A 1 199 ? 8.987 23.916 -0.022 1.00 39.12 199 SER A O 1
ATOM 1553 N N . GLY A 1 200 ? 8.022 25.949 0.164 1.00 41.25 200 GLY A N 1
ATOM 1554 C CA . GLY A 1 200 ? 7.051 25.800 -0.908 1.00 41.25 200 GLY A CA 1
ATOM 1555 C C . GLY A 1 200 ? 7.630 25.256 -2.209 1.00 41.25 200 GLY A C 1
ATOM 1556 O O . GLY A 1 200 ? 8.598 25.795 -2.716 1.00 41.25 200 GLY A O 1
ATOM 1557 N N . ILE A 1 201 ? 6.969 24.232 -2.744 1.00 37.19 201 ILE A N 1
ATOM 1558 C CA . ILE A 1 201 ? 6.605 24.086 -4.156 1.00 37.19 201 ILE A CA 1
ATOM 1559 C C . ILE A 1 201 ? 5.299 23.285 -4.141 1.00 37.19 201 ILE A C 1
ATOM 1561 O O . ILE A 1 201 ? 5.260 22.071 -3.953 1.00 37.19 201 ILE A O 1
ATOM 1565 N N . SER A 1 202 ? 4.188 23.996 -4.270 1.00 43.16 202 SER A N 1
ATOM 1566 C CA . SER A 1 202 ? 2.910 23.431 -4.676 1.00 43.16 202 SER A CA 1
ATOM 1567 C C . SER A 1 202 ? 3.035 22.968 -6.124 1.00 43.16 202 SER A C 1
ATOM 1569 O O . SER A 1 202 ? 3.105 23.833 -6.990 1.00 43.16 202 SER A O 1
ATOM 1571 N N . SER A 1 203 ? 3.097 21.650 -6.363 1.00 46.03 203 SER A N 1
ATOM 1572 C CA . SER A 1 203 ? 2.627 20.926 -7.571 1.00 46.03 203 SER A CA 1
ATOM 1573 C C . SER A 1 203 ? 3.424 19.643 -7.853 1.00 46.03 203 SER A C 1
ATOM 1575 O O . SER A 1 2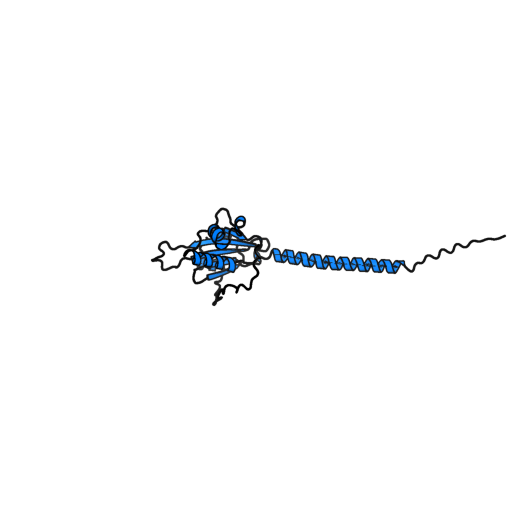03 ? 4.202 19.614 -8.786 1.00 46.03 203 SER A O 1
ATOM 1577 N N . PHE A 1 204 ? 3.191 18.550 -7.117 1.00 36.25 204 PHE A N 1
ATOM 1578 C CA . PHE A 1 204 ? 3.467 17.195 -7.630 1.00 36.25 204 PHE A CA 1
ATOM 1579 C C . PHE A 1 204 ? 2.499 16.180 -7.007 1.00 36.25 204 PHE A C 1
ATOM 1581 O O . PHE A 1 204 ? 2.785 15.524 -6.011 1.00 36.25 204 PHE A O 1
ATOM 1588 N N . LEU A 1 205 ? 1.317 16.076 -7.609 1.00 42.09 205 LEU A N 1
ATOM 1589 C CA . LEU A 1 205 ? 0.633 14.797 -7.798 1.00 42.09 205 LEU A CA 1
ATOM 1590 C C . LEU A 1 205 ? 0.400 14.714 -9.310 1.00 42.09 205 LEU A C 1
ATOM 1592 O O . LEU A 1 205 ? -0.147 15.662 -9.878 1.00 42.09 205 LEU A O 1
ATOM 1596 N N . PRO A 1 206 ? 0.904 13.661 -9.966 1.00 40.28 206 PRO A N 1
ATOM 1597 C CA . PRO A 1 206 ? 0.175 12.399 -9.924 1.00 40.28 206 PRO A CA 1
ATOM 1598 C C . PRO A 1 206 ? 1.073 11.174 -9.673 1.00 40.28 206 PRO A C 1
ATOM 1600 O O . PRO A 1 206 ? 2.182 11.092 -10.189 1.00 40.28 206 PRO A O 1
ATOM 1603 N N . PHE A 1 207 ? 0.536 10.229 -8.898 1.00 41.56 207 PHE A N 1
ATOM 1604 C CA . PHE A 1 207 ? 0.839 8.795 -8.955 1.00 41.56 207 PHE A CA 1
ATOM 1605 C C . PHE A 1 207 ? -0.480 8.071 -9.288 1.00 41.56 207 PHE A C 1
ATOM 1607 O O . PHE A 1 207 ? -1.523 8.569 -8.805 1.00 41.56 207 PHE A O 1
#

Secondary structure (DSSP, 8-state):
------------TTSHHHHHHHHHHHHHHHHHHHHHHHHHHHHHHHHHTS----HHHHHHHHHHHHHHHSS--SSHHHHHHHTSTTTTGGGB-TTSSEEEEGGGTEEEEEEEE--S-TTT-SS--EEEEEEEE-STTGGGS-EEEEEE-SS-EEEEEES---HHHHHHH-SS--HHHHHHTT-EEE-------------S-------

Radius of gyration: 30.82 Å; chains: 1; bounding box: 69×44×118 Å

pLDDT: mean 77.68, std 16.92, range [34.41, 95.81]

Sequence (207 aa):
MKNEQASNTSTRRGGRMKFTFAALAVSFLLLVFAVIYASWQSSRASEANLPVPAMEQIALALRTFHHQTGRFPSDFRELNERVWRRARTQQISPDGKTLTAAQSNYFYTFHAITPANPTRADTPPKAAIWGAPVGERASESATYFWYVTPQKIEGWMGPALTRETVAVTGAVPSEQQLALLTMTRQTTNGVSLTAPKTSGISSFLPF